Protein AF-A0A9D8IN71-F1 (afdb_monomer_lite)

pLDDT: mean 81.42, std 16.37, range [26.72, 97.88]

Foldseek 3Di:
DAFEKEAEDDPVNVVVVVVVVDFFDFKDFAAPCVVVPHDQQHKYFYWYDDQQWIAGQWIFRFHDKDADDPPDPVNGGIMTGGPRVPTATTDPQRIDDLVLQQVWAFPVRDGFPADPRHGDSVSRHHITTGDPVNVVVRVCSRVVVPVVVPPDDDDDDDDDDPVLVLLPAKEFEDAPPVLVCVLVVNDFKDFDQAWDPDFFKHWYAHAPDHDDVVRCVVVVHDPVPDDHQFGFWMWTFHDWDADDNHIITGTHDIGTDSDTHHFPDDDDNTIDRRHDDD

Secondary structure (DSSP, 8-state):
---EEEEEEPHHHHHHHHHTT-SB--EEEES-TTTTT--TT-EEEEEEEETTEEEEEEEEEEEEEEEPPTT-TT--SEEEEE-TTTSPBP-TT-EEPHHHHHH--BTTS--PPEETTEE-GGGG-S-EEBPHHHHHHHHHHHHTTTTTSS-----------HHHHHHH--EEEE-TTHHHHHHTTS--EEEESS-----EEEEEEE-SS---HHHHHHTT--GGGS--SEEEEEEEEEEEEEETTEEEEEEEEEEEEEEEEPPSSPPPSSEE--S---

Sequence (278 aa):
MPSAFTVLWTMRERQAWLDSGQTVFTSAFGNAYRARGVAPGDSIYILSCGQGSVWLWGRITVRQVEECAAADPSGFRDAVRADRRQSTPADPNRLLPPQLVAGIRFADGQGPAMRENGPDPQTFRGIRRLSDESRAVFETLLGSNFAHAAHVTHSPDVSESPDADIMAMRALSVRQPYVELILRGVKKVEYRSTPTTVRGRVLLYASRIPGPAEAFSSAKLKPEGLVRGAVVGSVNVVGCRVGREGYEWDLAEPRRLPVPMIPDAKPQPIWFYPFRQG

Structure (mmCIF, N/CA/C/O backbone):
data_AF-A0A9D8IN71-F1
#
_entry.id   AF-A0A9D8IN71-F1
#
loop_
_atom_site.group_PDB
_atom_site.id
_atom_site.type_symbol
_atom_site.label_atom_id
_atom_site.label_alt_id
_atom_site.label_comp_id
_atom_site.label_asym_id
_atom_site.label_entity_id
_atom_site.label_seq_id
_atom_site.pdbx_PDB_ins_code
_atom_site.Cartn_x
_atom_site.Cartn_y
_atom_site.Cartn_z
_atom_site.occupancy
_atom_site.B_iso_or_equiv
_atom_site.auth_seq_id
_atom_site.auth_comp_id
_atom_site.auth_asym_id
_atom_site.auth_atom_id
_atom_site.pdbx_PDB_model_num
ATOM 1 N N . MET A 1 1 ? -25.303 -11.215 14.877 1.00 63.66 1 MET A N 1
ATOM 2 C CA . MET A 1 1 ? -24.430 -10.992 13.703 1.00 63.66 1 MET A CA 1
ATOM 3 C C . MET A 1 1 ? -22.992 -11.246 14.126 1.00 63.66 1 MET A C 1
ATOM 5 O O . MET A 1 1 ? -22.695 -10.950 15.281 1.00 63.66 1 MET A O 1
ATOM 9 N N . PRO A 1 2 ? -22.129 -11.799 13.257 1.00 89.69 2 PRO A N 1
ATOM 10 C CA . PRO A 1 2 ? -20.715 -11.968 13.580 1.00 89.69 2 PRO A CA 1
ATOM 11 C C . PRO A 1 2 ? -20.077 -10.623 13.914 1.00 89.69 2 PRO A C 1
ATOM 13 O O . PRO A 1 2 ? -20.410 -9.623 13.279 1.00 89.69 2 PRO A O 1
ATOM 16 N N . SER A 1 3 ? -19.182 -10.588 14.888 1.00 96.62 3 SER A N 1
ATOM 17 C CA . SER A 1 3 ? -18.466 -9.385 15.304 1.00 96.62 3 SER A CA 1
ATOM 18 C C . SER A 1 3 ? -17.257 -9.113 14.408 1.00 96.62 3 SER A C 1
ATOM 20 O O . SER A 1 3 ? -16.741 -9.992 13.718 1.00 96.62 3 SER A O 1
ATOM 22 N N . ALA A 1 4 ? -16.801 -7.864 14.415 1.00 96.81 4 ALA A N 1
ATOM 23 C CA . ALA A 1 4 ? -15.642 -7.404 13.667 1.00 96.81 4 ALA A CA 1
ATOM 24 C C . ALA A 1 4 ? -14.574 -6.887 14.627 1.00 96.81 4 ALA A C 1
ATOM 26 O O . ALA A 1 4 ? -14.880 -6.107 15.528 1.00 96.81 4 ALA A O 1
ATOM 27 N N . PHE A 1 5 ? -13.323 -7.281 14.420 1.00 97.31 5 PHE A N 1
ATOM 28 C CA . PHE A 1 5 ? -12.195 -6.854 15.237 1.00 97.31 5 PHE A CA 1
ATOM 29 C C . PHE A 1 5 ? -11.008 -6.444 14.371 1.00 97.31 5 PHE A C 1
ATOM 31 O O . PHE A 1 5 ? -10.863 -6.912 13.247 1.00 97.31 5 PHE A O 1
ATOM 38 N N . THR A 1 6 ? -10.122 -5.611 14.903 1.00 95.19 6 THR A N 1
ATOM 39 C CA . THR A 1 6 ? -8.814 -5.319 14.311 1.00 95.19 6 THR A CA 1
ATOM 40 C C . THR A 1 6 ? -7.703 -5.953 15.125 1.00 95.19 6 THR A C 1
ATOM 42 O O . THR A 1 6 ? -7.774 -5.983 16.357 1.00 95.19 6 THR A O 1
ATOM 45 N N . VAL A 1 7 ? -6.639 -6.352 14.440 1.00 92.75 7 VAL A N 1
ATOM 46 C CA . VAL A 1 7 ? -5.335 -6.639 15.040 1.00 92.75 7 VAL A CA 1
ATOM 47 C C . VAL A 1 7 ? -4.271 -5.821 14.321 1.00 92.75 7 VAL A C 1
ATOM 49 O O . VAL A 1 7 ? -4.323 -5.662 13.101 1.00 92.75 7 VAL A O 1
ATOM 52 N N . LEU A 1 8 ? -3.314 -5.287 15.075 1.00 90.81 8 LEU A N 1
ATOM 53 C CA . LEU A 1 8 ? -2.178 -4.569 14.516 1.00 90.81 8 LEU A CA 1
ATOM 54 C C . LEU A 1 8 ? -0.968 -5.493 14.391 1.00 90.81 8 LEU A C 1
ATOM 56 O O . LEU A 1 8 ? -0.405 -5.902 15.404 1.00 90.81 8 LEU A O 1
ATOM 60 N N . TRP A 1 9 ? -0.520 -5.726 13.162 1.00 86.69 9 TRP A N 1
ATOM 61 C CA . TRP A 1 9 ? 0.775 -6.328 12.885 1.00 86.69 9 TRP A CA 1
ATOM 62 C C . TRP A 1 9 ? 1.909 -5.320 13.015 1.00 86.69 9 TRP A C 1
ATOM 64 O O . TRP A 1 9 ? 1.889 -4.202 12.487 1.00 86.69 9 TRP A O 1
ATOM 74 N N . THR A 1 10 ? 2.941 -5.768 13.710 1.00 80.38 10 THR A N 1
ATOM 75 C CA . THR A 1 10 ? 4.246 -5.132 13.809 1.00 80.38 10 THR A CA 1
ATOM 76 C C . THR A 1 10 ? 5.040 -5.306 12.515 1.00 80.38 10 THR A C 1
ATOM 78 O O . THR A 1 10 ? 4.737 -6.145 11.669 1.00 80.38 10 THR A O 1
ATOM 81 N N . MET A 1 11 ? 6.130 -4.546 12.384 1.00 69.75 11 MET A N 1
ATOM 82 C CA . MET A 1 11 ? 7.090 -4.689 11.279 1.00 69.75 11 MET A CA 1
ATOM 83 C C . MET A 1 11 ? 7.580 -6.134 11.112 1.00 69.75 11 MET A C 1
ATOM 85 O O . MET A 1 11 ? 7.706 -6.607 9.988 1.00 69.75 11 MET A O 1
ATOM 89 N N . ARG A 1 12 ? 7.806 -6.833 12.230 1.00 74.69 12 ARG A N 1
ATOM 90 C CA . ARG A 1 12 ? 8.280 -8.219 12.250 1.00 74.69 12 ARG A CA 1
ATOM 91 C C . ARG A 1 12 ? 7.243 -9.184 11.681 1.00 74.69 12 ARG A C 1
ATOM 93 O O . ARG A 1 12 ? 7.592 -10.012 10.852 1.00 74.69 12 ARG A O 1
ATOM 100 N N . GLU A 1 13 ? 5.986 -9.069 12.104 1.00 79.62 13 GLU A N 1
ATOM 101 C CA . GLU A 1 13 ? 4.900 -9.934 11.614 1.00 79.62 13 GLU A CA 1
ATOM 102 C C . GLU A 1 13 ? 4.643 -9.716 10.123 1.00 79.62 13 GLU A C 1
ATOM 104 O O . GLU A 1 13 ? 4.447 -10.679 9.387 1.00 79.62 13 GLU A O 1
ATOM 109 N N . ARG A 1 14 ? 4.734 -8.462 9.662 1.00 78.19 14 ARG A N 1
ATOM 110 C CA . ARG A 1 14 ? 4.659 -8.146 8.233 1.00 78.19 14 ARG A CA 1
ATOM 111 C C . ARG A 1 14 ? 5.757 -8.832 7.438 1.00 78.19 14 ARG A C 1
ATOM 113 O O . ARG A 1 14 ? 5.455 -9.467 6.436 1.00 78.19 14 ARG A O 1
ATOM 120 N N . GLN A 1 15 ? 7.007 -8.694 7.880 1.00 71.44 15 GLN A N 1
ATOM 121 C CA . GLN A 1 15 ? 8.142 -9.279 7.172 1.00 71.44 15 GLN A CA 1
ATOM 122 C C . GLN A 1 15 ? 8.029 -10.804 7.140 1.00 71.44 15 GLN A C 1
ATOM 124 O O . GLN A 1 15 ? 8.095 -11.388 6.070 1.00 71.44 15 GLN A O 1
ATOM 129 N N . ALA A 1 16 ? 7.719 -11.429 8.279 1.00 72.44 16 ALA A N 1
ATOM 130 C CA . ALA A 1 16 ? 7.528 -12.874 8.354 1.00 72.44 16 ALA A CA 1
ATOM 131 C C . ALA A 1 16 ? 6.401 -13.377 7.434 1.00 72.44 16 ALA A C 1
ATOM 133 O O . ALA A 1 16 ? 6.519 -14.449 6.844 1.00 72.44 16 ALA A O 1
ATOM 134 N N . TRP A 1 17 ? 5.307 -12.619 7.293 1.00 79.38 17 TRP A N 1
ATOM 135 C CA . TRP A 1 17 ? 4.238 -12.978 6.363 1.00 79.38 17 TRP A CA 1
ATOM 136 C C . TRP A 1 17 ? 4.679 -12.833 4.901 1.00 79.38 17 TRP A C 1
ATOM 138 O O . TRP A 1 17 ? 4.423 -13.738 4.110 1.00 79.38 17 TRP A O 1
ATOM 148 N N . LEU A 1 18 ? 5.373 -11.747 4.546 1.00 71.38 18 LEU A N 1
ATOM 149 C CA . LEU A 1 18 ? 5.909 -11.547 3.193 1.00 71.38 18 LEU A CA 1
ATOM 150 C C . LEU A 1 18 ? 6.901 -12.657 2.817 1.00 71.38 18 LEU A C 1
ATOM 152 O O . LEU A 1 18 ? 6.771 -13.254 1.752 1.00 71.38 18 LEU A O 1
ATOM 156 N N . ASP A 1 19 ? 7.813 -13.000 3.726 1.00 67.38 19 ASP A N 1
ATOM 157 C CA . ASP A 1 19 ? 8.807 -14.062 3.537 1.00 67.38 19 ASP A CA 1
ATOM 158 C C . ASP A 1 19 ? 8.159 -15.450 3.391 1.00 67.38 19 ASP A C 1
ATOM 160 O O . ASP A 1 19 ? 8.742 -16.358 2.803 1.00 67.38 19 ASP A O 1
ATOM 164 N N . SER A 1 20 ? 6.937 -15.630 3.905 1.00 72.19 20 SER A N 1
ATOM 165 C CA . SER A 1 20 ? 6.212 -16.900 3.796 1.00 72.19 20 SER A CA 1
ATOM 166 C C . SER A 1 20 ? 5.673 -17.190 2.391 1.00 72.19 20 SER A C 1
ATOM 168 O O . SER A 1 20 ? 5.253 -18.319 2.133 1.00 72.19 20 SER A O 1
ATOM 170 N N . GLY A 1 21 ? 5.606 -16.182 1.510 1.00 69.94 21 GLY A N 1
ATOM 171 C CA . GLY A 1 21 ? 5.025 -16.300 0.166 1.00 69.94 21 GLY A CA 1
ATOM 172 C C . GLY A 1 21 ? 3.523 -16.621 0.143 1.00 69.94 21 GLY A C 1
ATOM 173 O O . GLY A 1 21 ? 2.966 -16.931 -0.910 1.00 69.94 21 GLY A O 1
ATOM 174 N N . GLN A 1 22 ? 2.841 -16.584 1.293 1.00 70.69 22 GLN A N 1
ATOM 175 C CA . GLN A 1 22 ? 1.397 -16.795 1.358 1.00 70.69 22 GLN A CA 1
ATOM 176 C C . GLN A 1 22 ? 0.668 -15.631 0.683 1.00 70.69 22 GLN A C 1
ATOM 178 O O . GLN A 1 22 ? 1.107 -14.494 0.742 1.00 70.69 22 GLN A O 1
ATOM 183 N N . THR A 1 23 ? -0.484 -15.902 0.074 1.00 67.00 23 THR A N 1
ATOM 184 C CA . THR A 1 23 ? -1.355 -14.867 -0.520 1.00 67.00 23 THR A CA 1
ATOM 185 C C . THR A 1 23 ? -2.657 -14.683 0.259 1.00 67.00 23 THR A C 1
ATOM 187 O O . THR A 1 23 ? -3.319 -13.649 0.175 1.00 67.00 23 THR A O 1
ATOM 190 N N . VAL A 1 24 ? -3.012 -15.679 1.072 1.00 74.25 24 VAL A N 1
ATOM 191 C CA . VAL A 1 24 ? -4.185 -15.691 1.947 1.00 74.25 24 VAL A CA 1
ATOM 192 C C . VAL A 1 24 ? -3.757 -15.970 3.376 1.00 74.25 24 VAL A C 1
ATOM 194 O O . VAL A 1 24 ? -2.877 -16.796 3.630 1.00 74.25 24 VAL A O 1
ATOM 197 N N . PHE A 1 25 ? -4.419 -15.320 4.325 1.00 81.81 25 PHE A N 1
ATOM 198 C CA . PHE A 1 25 ? -4.168 -15.563 5.736 1.00 81.81 25 PHE A CA 1
ATOM 199 C C . PHE A 1 25 ? -4.546 -16.997 6.122 1.00 81.81 25 PHE A C 1
ATOM 201 O O . PHE A 1 25 ? -5.612 -17.506 5.773 1.00 81.81 25 PHE A O 1
ATOM 208 N N . THR A 1 26 ? -3.660 -17.651 6.862 1.00 81.81 26 THR A N 1
ATOM 209 C CA . THR A 1 26 ? -3.882 -18.977 7.461 1.00 81.81 26 THR A CA 1
ATOM 210 C C . THR A 1 26 ? -4.207 -18.867 8.940 1.00 81.81 26 THR A C 1
ATOM 212 O O . THR A 1 26 ? -5.061 -19.588 9.462 1.00 81.81 26 THR A O 1
ATOM 215 N N . SER A 1 27 ? -3.546 -17.926 9.603 1.00 88.19 27 SER A N 1
ATOM 216 C CA . SER A 1 27 ? -3.742 -17.607 11.003 1.00 88.19 27 SER A CA 1
ATOM 217 C C . SER A 1 27 ? -3.308 -16.182 11.312 1.00 88.19 27 SER A C 1
ATOM 219 O O . SER A 1 27 ? -2.537 -15.580 10.565 1.00 88.19 27 SER A O 1
ATOM 221 N N . ALA A 1 28 ? -3.763 -15.673 12.451 1.00 89.56 28 ALA A N 1
ATOM 222 C CA . ALA A 1 28 ? -3.180 -14.501 13.088 1.00 89.56 28 ALA A CA 1
ATOM 223 C C . ALA A 1 28 ? -2.994 -14.785 14.577 1.00 89.56 28 ALA A C 1
ATOM 225 O O . ALA A 1 28 ? -3.908 -15.279 15.238 1.00 89.56 28 ALA A O 1
ATOM 226 N N . PHE A 1 29 ? -1.808 -14.473 15.088 1.00 88.75 29 PHE A N 1
ATOM 227 C CA . PHE A 1 29 ? -1.456 -14.656 16.491 1.00 88.75 29 PHE A CA 1
ATOM 228 C C . PHE A 1 29 ? -1.763 -13.388 17.297 1.00 88.75 29 PHE A C 1
ATOM 230 O O . PHE A 1 29 ? -1.910 -12.298 16.739 1.00 88.75 29 PHE A O 1
ATOM 237 N N . GLY A 1 30 ? -1.958 -13.536 18.604 1.00 87.44 30 GLY A N 1
ATOM 238 C CA . GLY A 1 30 ? -2.320 -12.443 19.497 1.00 87.44 30 GLY A CA 1
ATOM 239 C C . GLY A 1 30 ? -2.401 -12.886 20.955 1.00 87.44 30 GLY A C 1
ATOM 240 O O . GLY A 1 30 ? -2.196 -14.041 21.293 1.00 87.44 30 GLY A O 1
ATOM 241 N N . ASN A 1 31 ? -2.694 -11.955 21.858 1.00 87.31 31 ASN A N 1
ATOM 242 C CA . ASN A 1 31 ? -2.708 -12.245 23.301 1.00 87.31 31 ASN A CA 1
ATOM 243 C C . ASN A 1 31 ? -4.099 -12.223 23.938 1.00 87.31 31 ASN A C 1
ATOM 245 O O . ASN A 1 31 ? -4.204 -12.378 25.152 1.00 87.31 31 ASN A O 1
ATOM 249 N N . ALA A 1 32 ? -5.144 -11.929 23.164 1.00 90.94 32 ALA A N 1
ATOM 250 C CA . ALA A 1 32 ? -6.443 -11.593 23.736 1.00 90.94 32 ALA A CA 1
ATOM 251 C C . ALA A 1 32 ? -7.641 -11.923 22.833 1.00 90.94 32 ALA A C 1
ATOM 253 O O . ALA A 1 32 ? -8.698 -11.330 23.028 1.00 90.94 32 ALA A O 1
ATOM 254 N N . TYR A 1 33 ? -7.517 -12.817 21.847 1.00 94.50 33 TYR A N 1
ATOM 255 C CA . TYR A 1 33 ? -8.669 -13.182 21.008 1.00 94.50 33 TYR A CA 1
ATOM 256 C C . TYR A 1 33 ? -9.785 -13.789 21.866 1.00 94.50 33 TYR A C 1
ATOM 258 O O . TYR A 1 33 ? -10.927 -13.335 21.802 1.00 94.50 33 TYR A O 1
ATOM 266 N N . ARG A 1 34 ? -9.446 -14.737 22.748 1.00 93.38 34 ARG A N 1
ATOM 267 C CA . ARG A 1 34 ? -10.427 -15.396 23.626 1.00 93.38 34 ARG A CA 1
ATOM 268 C C . ARG A 1 34 ? -10.988 -14.437 24.667 1.00 93.38 34 ARG A C 1
ATOM 270 O O . ARG A 1 34 ? -12.199 -14.321 24.814 1.00 93.38 34 ARG A O 1
ATOM 277 N N . ALA A 1 35 ? -10.112 -13.681 25.328 1.00 92.50 35 ALA A N 1
ATOM 278 C CA . ALA A 1 35 ? -10.506 -12.697 26.339 1.00 92.50 35 ALA A CA 1
ATOM 279 C C . ALA A 1 35 ? -11.403 -11.576 25.778 1.00 92.50 35 ALA A C 1
ATOM 281 O O . ALA A 1 35 ? -12.165 -10.963 26.520 1.00 92.50 35 ALA A O 1
ATOM 282 N N . ARG A 1 36 ? -11.324 -11.297 24.470 1.00 93.44 36 ARG A N 1
ATOM 283 C CA . ARG A 1 36 ? -12.180 -10.324 23.773 1.00 93.44 36 ARG A CA 1
ATOM 284 C C . ARG A 1 36 ? -13.445 -10.940 23.176 1.00 93.44 36 ARG A C 1
ATOM 286 O O . ARG A 1 36 ? -14.209 -10.215 22.543 1.00 93.44 36 ARG A O 1
ATOM 293 N N . GLY A 1 37 ? -13.674 -12.234 23.400 1.00 94.56 37 GLY A N 1
ATOM 294 C CA . GLY A 1 37 ? -14.871 -12.942 22.958 1.00 94.56 37 GLY A CA 1
ATOM 295 C C . GLY A 1 37 ? -14.922 -13.195 21.453 1.00 94.56 37 GLY A C 1
ATOM 296 O O . GLY A 1 37 ? -16.016 -13.269 20.906 1.00 94.56 37 GLY A O 1
ATOM 297 N N . VAL A 1 38 ? -13.770 -13.292 20.780 1.00 97.06 38 VAL A N 1
ATOM 298 C CA . VAL A 1 38 ? -13.724 -13.677 19.363 1.00 97.06 38 VAL A CA 1
ATOM 299 C C . VAL A 1 38 ? -14.196 -15.121 19.212 1.00 97.06 38 VAL A C 1
ATOM 301 O O . VAL A 1 38 ? -13.748 -16.001 19.949 1.00 97.06 38 VAL A O 1
ATOM 304 N N . ALA A 1 39 ? -15.070 -15.367 18.241 1.00 96.75 39 ALA A N 1
ATOM 305 C CA . ALA A 1 39 ? -15.683 -16.663 17.982 1.00 96.75 39 ALA A CA 1
ATOM 306 C C . ALA A 1 39 ? -15.661 -17.026 16.481 1.00 96.75 39 ALA A C 1
ATOM 308 O O . ALA A 1 39 ? -15.426 -16.165 15.629 1.00 96.75 39 ALA A O 1
ATOM 309 N N . PRO A 1 40 ? -15.902 -18.302 16.119 1.00 97.12 40 PRO A N 1
ATOM 310 C CA . PRO A 1 40 ? -16.088 -18.696 14.725 1.00 97.12 40 PRO A CA 1
ATOM 311 C C . PRO A 1 40 ? -17.158 -17.860 14.007 1.00 97.12 40 PRO A C 1
ATOM 313 O O . PRO A 1 40 ? -18.219 -17.577 14.558 1.00 97.12 40 PRO A O 1
ATOM 316 N N . GLY A 1 41 ? -16.877 -17.476 12.763 1.00 94.44 41 GLY A N 1
ATOM 317 C CA . GLY A 1 41 ? -17.695 -16.584 11.940 1.00 94.44 41 GLY A CA 1
ATOM 318 C C . GLY A 1 41 ? -17.331 -15.102 12.061 1.00 94.44 41 GLY A C 1
ATOM 319 O O . GLY A 1 41 ? -17.652 -14.331 11.154 1.00 94.44 41 GLY A O 1
ATOM 320 N N . ASP A 1 42 ? -16.636 -14.691 13.126 1.00 97.88 42 ASP A N 1
ATOM 321 C CA . ASP A 1 42 ? -16.196 -13.304 13.295 1.00 97.88 42 ASP A CA 1
ATOM 322 C C . ASP A 1 42 ? -15.150 -12.897 12.250 1.00 97.88 42 ASP A C 1
ATOM 324 O O . ASP A 1 42 ? -14.492 -13.722 11.615 1.00 97.88 42 ASP A O 1
ATOM 328 N N . SER A 1 43 ? -14.987 -11.589 12.068 1.00 97.25 43 SER A N 1
ATOM 329 C CA . SER A 1 43 ? -14.031 -10.997 11.133 1.00 97.25 43 SER A CA 1
ATOM 330 C C . SER A 1 43 ? -12.867 -10.348 11.877 1.00 97.25 43 SER A C 1
ATOM 332 O O . SER A 1 43 ? -13.089 -9.488 12.726 1.00 97.25 43 SER A O 1
ATOM 334 N N . ILE A 1 44 ? -11.629 -10.703 11.528 1.00 97.50 44 ILE A N 1
ATOM 335 C CA . ILE A 1 44 ? -10.412 -10.032 12.002 1.00 97.50 44 ILE A CA 1
ATOM 336 C C . ILE A 1 44 ? -9.776 -9.274 10.841 1.00 97.50 44 ILE A C 1
ATOM 338 O O . ILE A 1 44 ? -9.291 -9.882 9.888 1.00 97.50 44 ILE A O 1
ATOM 342 N N . TYR A 1 45 ? -9.740 -7.950 10.929 1.00 96.12 45 TYR A N 1
ATOM 343 C CA . TYR A 1 45 ? -9.039 -7.095 9.982 1.00 96.12 45 TYR A CA 1
ATOM 344 C C . TYR A 1 45 ? -7.591 -6.912 10.415 1.00 96.12 45 TYR A C 1
ATOM 346 O O . TYR A 1 45 ? -7.304 -6.445 11.522 1.00 96.12 45 TYR A O 1
ATOM 354 N N . ILE A 1 46 ? -6.679 -7.282 9.524 1.00 95.12 46 ILE A N 1
ATOM 355 C CA . ILE A 1 46 ? -5.245 -7.164 9.749 1.00 95.12 46 ILE A CA 1
ATOM 356 C C . ILE A 1 46 ? -4.818 -5.752 9.362 1.00 95.12 46 ILE A C 1
ATOM 358 O O . ILE A 1 46 ? -4.888 -5.368 8.192 1.00 95.12 46 ILE A O 1
ATOM 362 N N . LEU A 1 47 ? -4.388 -4.972 10.348 1.00 94.25 47 LEU A N 1
ATOM 363 C CA . LEU A 1 47 ? -3.869 -3.627 10.153 1.00 94.25 47 LEU A CA 1
ATOM 364 C C . LEU A 1 47 ? -2.355 -3.604 10.320 1.00 94.25 47 LEU A C 1
ATOM 366 O O . LEU A 1 47 ? -1.778 -4.401 11.053 1.00 94.25 47 LEU A O 1
ATOM 370 N N . SER A 1 48 ? -1.709 -2.618 9.715 1.00 89.81 48 SER A N 1
ATOM 371 C CA . SER A 1 48 ? -0.347 -2.240 10.089 1.00 89.81 48 SER A CA 1
ATOM 372 C C . SER A 1 48 ? -0.181 -0.732 10.074 1.00 89.81 48 SER A C 1
ATOM 374 O O . SER A 1 48 ? -0.846 -0.063 9.287 1.00 89.81 48 SER A O 1
ATOM 376 N N . CYS A 1 49 ? 0.735 -0.211 10.889 1.00 84.19 49 CYS A N 1
ATOM 377 C CA . CYS A 1 49 ? 1.038 1.216 10.950 1.00 84.19 49 CYS A CA 1
ATOM 378 C C . CYS A 1 49 ? 2.526 1.478 10.701 1.00 84.19 49 CYS A C 1
ATOM 380 O O . CYS A 1 49 ? 3.383 0.671 11.062 1.00 84.19 49 CYS A O 1
ATOM 382 N N . GLY A 1 50 ? 2.842 2.636 10.129 1.00 76.94 50 GLY A N 1
ATOM 383 C CA . GLY A 1 50 ? 4.211 3.046 9.819 1.00 76.94 50 GLY A CA 1
ATOM 384 C C . GLY A 1 50 ? 4.240 4.395 9.109 1.00 76.94 50 GLY A C 1
ATOM 385 O O . GLY A 1 50 ? 3.377 4.664 8.284 1.00 76.94 50 GLY A O 1
ATOM 386 N N . GLN A 1 51 ? 5.206 5.254 9.453 1.00 73.81 51 GLN A N 1
ATOM 387 C CA . GLN A 1 51 ? 5.356 6.598 8.862 1.00 73.81 51 GLN A CA 1
ATOM 388 C C . GLN A 1 51 ? 4.041 7.408 8.826 1.00 73.81 51 GLN A C 1
ATOM 390 O O . GLN A 1 51 ? 3.737 8.076 7.844 1.00 73.81 51 GLN A O 1
ATOM 395 N N . GLY A 1 52 ? 3.220 7.295 9.875 1.00 76.25 52 GLY A N 1
ATOM 396 C CA . GLY A 1 52 ? 1.948 8.018 9.967 1.00 76.25 52 GLY A CA 1
ATOM 397 C C . GLY A 1 52 ? 0.781 7.469 9.157 1.00 76.25 52 GLY A C 1
ATOM 398 O O . GLY A 1 52 ? -0.298 8.053 9.145 1.00 76.25 52 GLY A O 1
ATOM 399 N N . SER A 1 53 ? 0.988 6.341 8.492 1.00 81.50 53 SER A N 1
ATOM 400 C CA . SER A 1 53 ? 0.010 5.693 7.633 1.00 81.50 53 SER A CA 1
ATOM 401 C C . SER A 1 53 ? -0.497 4.393 8.251 1.00 81.50 53 SER A C 1
ATOM 403 O O . SER A 1 53 ? 0.195 3.769 9.064 1.00 81.50 53 SER A O 1
ATOM 405 N N . VAL A 1 54 ? -1.704 3.988 7.851 1.00 85.94 54 VAL A N 1
ATOM 406 C CA . VAL A 1 54 ? -2.332 2.718 8.241 1.00 85.94 54 VAL A CA 1
ATOM 407 C C . VAL A 1 54 ? -2.665 1.935 6.987 1.00 85.94 54 VAL A C 1
ATOM 409 O O . VAL A 1 54 ? -3.279 2.475 6.074 1.00 85.94 54 VAL A O 1
ATOM 412 N N . TRP A 1 55 ? -2.311 0.658 6.952 1.00 89.38 55 TRP A N 1
ATOM 413 C CA . TRP A 1 55 ? -2.654 -0.249 5.860 1.00 89.38 55 TRP A CA 1
ATOM 414 C C . TRP A 1 55 ? -3.624 -1.315 6.344 1.00 89.38 55 TRP A C 1
ATOM 416 O O . TRP A 1 55 ? -3.404 -1.896 7.407 1.00 89.38 55 TRP A O 1
ATOM 426 N N . LEU A 1 56 ? -4.658 -1.584 5.548 1.00 92.25 56 LEU A N 1
ATOM 427 C CA . LEU A 1 56 ? -5.616 -2.665 5.747 1.00 92.25 56 LEU A CA 1
ATOM 428 C C . LEU A 1 56 ? -5.206 -3.855 4.883 1.00 92.25 56 LEU A C 1
ATOM 430 O O . LEU A 1 56 ? -5.573 -3.943 3.715 1.00 92.25 56 LEU A O 1
ATOM 434 N N . TRP A 1 57 ? -4.470 -4.793 5.465 1.00 90.44 57 TRP A N 1
ATOM 435 C CA . TRP A 1 57 ? -3.922 -5.932 4.735 1.00 90.44 57 TRP A CA 1
ATOM 436 C C . TRP A 1 57 ? -5.030 -6.842 4.218 1.00 90.44 57 TRP A C 1
ATOM 438 O O . TRP A 1 57 ? -5.036 -7.250 3.065 1.00 90.44 57 TRP A O 1
ATOM 448 N N . GLY A 1 58 ? -6.039 -7.102 5.034 1.00 92.12 58 GLY A N 1
ATOM 449 C CA . GLY A 1 58 ? -7.207 -7.857 4.614 1.00 92.12 58 GLY A CA 1
ATOM 450 C C . GLY A 1 58 ? -8.005 -8.330 5.810 1.00 92.12 58 GLY A C 1
ATOM 451 O O . GLY A 1 58 ? -7.858 -7.790 6.909 1.00 92.12 58 GLY A O 1
ATOM 452 N N . ARG A 1 59 ? -8.846 -9.337 5.590 1.00 94.81 59 ARG A N 1
ATOM 453 C CA . ARG A 1 59 ? -9.733 -9.906 6.598 1.00 94.81 59 ARG A CA 1
ATOM 454 C C . ARG A 1 59 ? -9.558 -11.413 6.697 1.00 94.81 59 ARG A C 1
ATOM 456 O O . ARG A 1 59 ? -9.648 -12.120 5.696 1.00 94.81 59 ARG A O 1
ATOM 463 N N . ILE A 1 60 ? -9.421 -11.892 7.926 1.00 95.25 60 ILE A N 1
ATOM 464 C CA . ILE A 1 60 ? -9.627 -13.288 8.299 1.00 95.25 60 ILE A CA 1
ATOM 465 C C . ILE A 1 60 ? -11.081 -13.467 8.722 1.00 95.25 60 ILE A C 1
ATOM 467 O O . ILE A 1 60 ? -11.541 -12.777 9.630 1.00 95.25 60 ILE A O 1
ATOM 471 N N . THR A 1 61 ? -11.780 -14.424 8.122 1.00 95.50 61 THR A N 1
ATOM 472 C CA . THR A 1 61 ? -12.990 -14.990 8.730 1.00 95.50 61 THR A CA 1
ATOM 473 C C . THR A 1 61 ? -12.557 -16.091 9.686 1.00 95.50 61 THR A C 1
ATOM 475 O O . THR A 1 61 ? -11.851 -17.019 9.291 1.00 95.50 61 THR A O 1
ATOM 478 N N . VAL A 1 62 ? -12.924 -15.975 10.958 1.00 96.69 62 VAL A N 1
ATOM 479 C CA . VAL A 1 62 ? -12.476 -16.891 12.007 1.00 96.69 62 VAL A CA 1
ATOM 480 C C . VAL A 1 62 ? -13.164 -18.237 11.822 1.00 96.69 62 VAL A C 1
ATOM 482 O O . VAL A 1 62 ? -14.383 -18.335 11.881 1.00 96.69 62 VAL A O 1
ATOM 485 N N . ARG A 1 63 ? -12.383 -19.298 11.633 1.00 96.06 63 ARG A N 1
ATOM 486 C CA . ARG A 1 63 ? -12.874 -20.680 11.694 1.00 96.06 63 ARG A CA 1
ATOM 487 C C . ARG A 1 63 ? -12.832 -21.211 13.120 1.00 96.06 63 ARG A C 1
ATOM 489 O O . ARG A 1 63 ? -13.733 -21.921 13.545 1.00 96.06 63 ARG A O 1
ATOM 496 N N . GLN A 1 64 ? -11.757 -20.891 13.834 1.00 94.81 64 GLN A N 1
ATOM 497 C CA . GLN A 1 64 ? -11.486 -21.392 15.174 1.00 94.81 64 GLN A CA 1
ATOM 498 C C . GLN A 1 64 ? -10.566 -20.425 15.915 1.00 94.81 64 GLN A C 1
ATOM 500 O O . GLN A 1 64 ? -9.721 -19.775 15.294 1.00 94.81 64 GLN A O 1
ATOM 505 N N . VAL A 1 65 ? -10.721 -20.363 17.234 1.00 95.69 65 VAL A N 1
ATOM 506 C CA . VAL A 1 65 ? -9.785 -19.694 18.140 1.00 95.69 65 VAL A CA 1
ATOM 507 C C . VAL A 1 65 ? -9.056 -20.767 18.942 1.00 95.69 65 VAL A C 1
ATOM 509 O O . VAL A 1 65 ? -9.686 -21.690 19.455 1.00 95.69 65 VAL A O 1
ATOM 512 N N . GLU A 1 66 ? -7.736 -20.668 19.009 1.00 92.94 66 GLU A N 1
ATOM 513 C CA . GLU A 1 66 ? -6.841 -21.656 19.607 1.00 92.94 66 GLU A CA 1
ATOM 514 C C . GLU A 1 66 ? -5.982 -21.010 20.695 1.00 92.94 66 GLU A C 1
ATOM 516 O O . GLU A 1 66 ? -5.654 -19.822 20.632 1.00 92.94 66 GLU A O 1
ATOM 521 N N . GLU A 1 67 ? -5.609 -21.818 21.682 1.00 91.56 67 GLU A N 1
ATOM 522 C CA . GLU A 1 67 ? -4.535 -21.501 22.617 1.00 91.56 67 GLU A CA 1
ATOM 523 C C . GLU A 1 67 ? -3.193 -21.811 21.968 1.00 91.56 67 GLU A C 1
ATOM 525 O O . GLU A 1 67 ? -2.998 -22.903 21.427 1.00 91.56 67 GLU A O 1
ATOM 530 N N . CYS A 1 68 ? -2.256 -20.877 22.051 1.00 85.44 68 CYS A N 1
ATOM 531 C CA . CYS A 1 68 ? -0.874 -21.178 21.722 1.00 85.44 68 CYS A CA 1
ATOM 532 C C . CYS A 1 68 ? -0.252 -22.012 22.845 1.00 85.44 68 CYS A C 1
ATOM 534 O O . CYS A 1 68 ? -0.502 -21.777 24.029 1.00 85.44 68 CYS A O 1
ATOM 536 N N . ALA A 1 69 ? 0.597 -22.972 22.482 1.00 79.25 69 ALA A N 1
ATOM 537 C CA . ALA A 1 69 ? 1.348 -23.735 23.469 1.00 79.25 69 ALA A CA 1
ATOM 538 C C . ALA A 1 69 ? 2.264 -22.807 24.289 1.00 79.25 69 ALA A C 1
ATOM 540 O O . ALA A 1 69 ? 2.820 -21.846 23.761 1.00 79.25 69 ALA A O 1
ATOM 541 N N . ALA A 1 70 ? 2.495 -23.134 25.564 1.00 68.00 70 ALA A N 1
ATOM 542 C CA . ALA A 1 70 ? 3.333 -22.323 26.457 1.00 68.00 70 ALA A CA 1
ATOM 543 C C . ALA A 1 70 ? 4.782 -22.123 25.955 1.00 68.00 70 ALA A C 1
ATOM 545 O O . ALA A 1 70 ? 5.448 -21.179 26.371 1.00 68.00 70 ALA A O 1
ATOM 546 N N . ALA A 1 71 ? 5.260 -22.995 25.061 1.00 60.06 71 ALA A N 1
ATOM 547 C CA . ALA A 1 71 ? 6.584 -22.936 24.441 1.00 60.06 71 ALA A CA 1
ATOM 548 C C . ALA A 1 71 ? 6.577 -22.352 23.010 1.00 60.06 71 ALA A C 1
ATOM 550 O O . ALA A 1 71 ? 7.560 -22.509 22.286 1.00 60.06 71 ALA A O 1
ATOM 551 N N . ASP A 1 72 ? 5.481 -21.725 22.567 1.00 67.94 72 ASP A N 1
ATOM 552 C CA . ASP A 1 72 ? 5.387 -21.168 21.217 1.00 67.94 72 ASP A CA 1
ATOM 553 C C . ASP A 1 72 ? 6.430 -20.042 21.000 1.00 67.94 72 ASP A C 1
ATOM 555 O O . ASP A 1 72 ? 6.444 -19.061 21.755 1.00 67.94 72 ASP A O 1
ATOM 559 N N . PRO A 1 73 ? 7.292 -20.129 19.965 1.00 62.38 73 PRO A N 1
ATOM 560 C CA . PRO A 1 73 ? 8.362 -19.155 19.721 1.00 62.38 73 PRO A CA 1
ATOM 561 C C . PRO A 1 73 ? 7.881 -17.722 19.452 1.00 62.38 73 PRO A C 1
ATOM 563 O O . PRO A 1 73 ? 8.674 -16.779 19.509 1.00 62.38 73 PRO A O 1
ATOM 566 N N . SER A 1 74 ? 6.602 -17.538 19.114 1.00 68.06 74 SER A N 1
ATOM 567 C CA . SER A 1 74 ? 6.014 -16.221 18.880 1.00 68.06 74 SER A CA 1
ATOM 568 C C . SER A 1 74 ? 5.732 -15.452 20.175 1.00 68.06 74 SER A C 1
ATOM 570 O O . SER A 1 74 ? 5.643 -14.224 20.141 1.00 68.06 74 SER A O 1
ATOM 572 N N . GLY A 1 75 ? 5.616 -16.151 21.314 1.00 77.50 75 GLY A N 1
ATOM 573 C CA . GLY A 1 75 ? 5.279 -15.563 22.614 1.00 77.50 75 GLY A CA 1
ATOM 574 C C . GLY A 1 75 ? 3.825 -15.088 22.741 1.00 77.50 75 GLY A C 1
ATOM 575 O O . GLY A 1 75 ? 3.488 -14.400 23.707 1.00 77.50 75 GLY A O 1
ATOM 576 N N . PHE A 1 76 ? 2.967 -15.422 21.774 1.00 84.94 76 PHE A N 1
ATOM 577 C CA . PHE A 1 76 ? 1.536 -15.130 21.818 1.00 84.94 76 PHE A CA 1
ATOM 578 C C . PHE A 1 76 ? 0.766 -16.201 22.593 1.00 84.94 76 PHE A C 1
ATOM 580 O O . PHE A 1 76 ? 1.165 -17.359 22.609 1.00 84.94 76 PHE A O 1
ATOM 587 N N . ARG A 1 77 ? -0.351 -15.821 23.225 1.00 87.62 77 ARG A N 1
ATOM 588 C CA . ARG A 1 77 ? -1.207 -16.747 24.000 1.00 87.62 77 ARG A CA 1
ATOM 589 C C . ARG A 1 77 ? -2.340 -17.365 23.190 1.00 87.62 77 ARG A C 1
ATOM 591 O O . ARG A 1 77 ? -2.803 -18.451 23.519 1.00 87.62 77 ARG A O 1
ATOM 598 N N . ASP A 1 78 ? -2.797 -16.659 22.164 1.00 91.38 78 ASP A N 1
ATOM 599 C CA . ASP A 1 78 ? -3.946 -17.030 21.354 1.00 91.38 78 ASP A CA 1
ATOM 600 C C . ASP A 1 78 ? -3.595 -16.964 19.864 1.00 91.38 78 ASP A C 1
ATOM 602 O O . ASP A 1 78 ? -2.804 -16.128 19.415 1.00 91.38 78 ASP A O 1
ATOM 606 N N . ALA A 1 79 ? -4.294 -17.763 19.069 1.00 91.50 79 ALA A N 1
ATOM 607 C CA . ALA A 1 79 ? -4.315 -17.626 17.624 1.00 91.50 79 ALA A CA 1
ATOM 608 C C . ALA A 1 79 ? -5.734 -17.796 17.088 1.00 91.50 79 ALA A C 1
ATOM 610 O O . ALA A 1 79 ? -6.560 -18.502 17.664 1.00 91.50 79 ALA A O 1
ATOM 611 N N . VAL A 1 80 ? -6.015 -17.174 15.949 1.00 94.56 80 VAL A N 1
ATOM 612 C CA . VAL A 1 80 ? -7.185 -17.517 15.136 1.00 94.56 80 VAL A CA 1
ATOM 613 C C . VAL A 1 80 ? -6.743 -18.315 13.922 1.00 94.56 80 VAL A C 1
ATOM 615 O O . VAL A 1 80 ? -5.726 -17.995 13.304 1.00 94.56 80 VAL A O 1
ATOM 618 N N . ARG A 1 81 ? -7.522 -19.330 13.547 1.00 93.88 81 ARG A N 1
ATOM 619 C CA . ARG A 1 81 ? -7.410 -20.021 12.257 1.00 93.88 81 ARG A CA 1
ATOM 620 C C . ARG A 1 81 ? -8.405 -19.438 11.275 1.00 93.88 81 ARG A C 1
ATOM 622 O O . ARG A 1 81 ? -9.572 -19.243 11.612 1.00 93.88 81 ARG A O 1
ATOM 629 N N . ALA A 1 82 ? -7.947 -19.207 10.053 1.00 89.56 82 ALA A N 1
ATOM 630 C CA . ALA A 1 82 ? -8.775 -18.651 8.999 1.00 89.56 82 ALA A CA 1
ATOM 631 C C . ALA A 1 82 ? -9.657 -19.717 8.335 1.00 89.56 82 ALA A C 1
ATOM 633 O O . ALA A 1 82 ? -9.186 -20.795 7.963 1.00 89.56 82 ALA A O 1
ATOM 634 N N . ASP A 1 83 ? -10.922 -19.379 8.094 1.00 87.75 83 ASP A N 1
ATOM 635 C CA . ASP A 1 83 ? -11.670 -19.955 6.982 1.00 87.75 83 ASP A CA 1
ATOM 636 C C . ASP A 1 83 ? -11.156 -19.295 5.699 1.00 87.75 83 ASP A C 1
ATOM 638 O O . ASP A 1 83 ? -11.502 -18.159 5.369 1.00 87.75 83 ASP A O 1
ATOM 642 N N . ARG A 1 84 ? -10.288 -20.008 4.979 1.00 83.12 84 ARG A N 1
ATOM 643 C CA . ARG A 1 84 ? -9.607 -19.486 3.787 1.00 83.12 84 ARG A CA 1
ATOM 644 C C . ARG A 1 84 ? -10.563 -19.153 2.643 1.00 83.12 84 ARG A C 1
ATOM 646 O O . ARG A 1 84 ? -10.222 -18.302 1.834 1.00 83.12 84 ARG A O 1
ATOM 653 N N . ARG A 1 85 ? -11.732 -19.801 2.562 1.00 80.06 85 ARG A N 1
ATOM 654 C CA . ARG A 1 85 ? -12.712 -19.548 1.488 1.00 80.06 85 ARG A CA 1
ATOM 655 C C . ARG A 1 85 ? -13.490 -18.260 1.717 1.00 80.06 85 ARG A C 1
ATOM 657 O O . ARG A 1 85 ? -13.933 -17.639 0.761 1.00 80.06 85 ARG A O 1
ATOM 664 N N . GLN A 1 86 ? -13.656 -17.880 2.981 1.00 81.88 86 GLN A N 1
ATOM 665 C CA . GLN A 1 86 ? -14.399 -16.686 3.377 1.00 81.88 86 GLN A CA 1
ATOM 666 C C . GLN A 1 86 ? -13.488 -15.518 3.768 1.00 81.88 86 GLN A C 1
ATOM 668 O O . 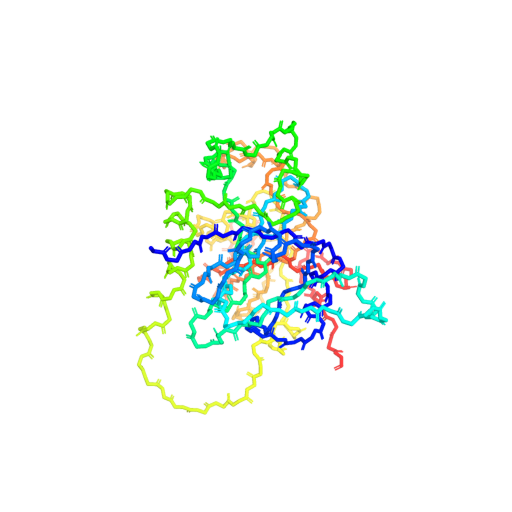GLN A 1 86 ? -13.972 -14.409 3.970 1.00 81.88 86 GLN A O 1
ATOM 673 N N . SER A 1 87 ? -12.180 -15.737 3.884 1.00 85.75 87 SER A N 1
ATOM 674 C CA . SER A 1 87 ? -11.189 -14.683 4.125 1.00 85.75 87 SER A CA 1
ATOM 675 C C . SER A 1 87 ? -10.837 -13.951 2.830 1.00 85.75 87 SER A C 1
ATOM 677 O O . SER A 1 87 ? -11.045 -14.469 1.735 1.00 85.75 87 SER A O 1
ATOM 679 N N . THR A 1 88 ? -10.279 -12.748 2.940 1.00 85.81 88 THR A N 1
ATOM 680 C CA . THR A 1 88 ? -9.763 -12.033 1.767 1.00 85.81 88 THR A CA 1
ATOM 681 C C . THR A 1 88 ? -8.284 -12.348 1.555 1.00 85.81 88 THR A C 1
ATOM 683 O O . THR A 1 88 ? -7.569 -12.619 2.527 1.00 85.81 88 THR A O 1
ATOM 686 N N . PRO A 1 89 ? -7.783 -12.236 0.314 1.00 77.56 89 PRO A N 1
ATOM 687 C CA . PRO A 1 89 ? -6.353 -12.134 0.078 1.00 77.56 89 PRO A CA 1
ATOM 688 C C . PRO A 1 89 ? -5.758 -10.982 0.887 1.00 77.56 89 PRO A C 1
ATOM 690 O O . PRO A 1 89 ? -6.428 -9.971 1.151 1.00 77.56 89 PRO A O 1
ATOM 693 N N . ALA A 1 90 ? -4.504 -11.148 1.285 1.00 79.31 90 ALA A N 1
ATOM 694 C CA . ALA A 1 90 ? -3.745 -10.054 1.851 1.00 79.31 90 ALA A CA 1
ATOM 695 C C . ALA A 1 90 ? -3.281 -9.121 0.727 1.00 79.31 90 ALA A C 1
ATOM 697 O O . ALA A 1 90 ? -2.838 -9.560 -0.330 1.00 79.31 90 ALA A O 1
ATOM 698 N N . ASP A 1 91 ? -3.362 -7.828 0.980 1.00 76.31 91 ASP A N 1
ATOM 699 C CA . ASP A 1 91 ? -2.857 -6.768 0.129 1.00 76.31 91 ASP A CA 1
ATOM 700 C C . ASP A 1 91 ? -2.009 -5.855 1.021 1.00 76.31 91 ASP A C 1
ATOM 702 O O . ASP A 1 91 ? -2.568 -5.038 1.763 1.00 76.31 91 ASP A O 1
ATOM 706 N N . PRO A 1 92 ? -0.670 -5.996 1.005 1.00 67.12 92 PRO A N 1
ATOM 707 C CA . PRO A 1 92 ? 0.219 -5.322 1.951 1.00 67.12 92 PRO A CA 1
ATOM 708 C C . PRO A 1 92 ? 0.201 -3.797 1.844 1.00 67.12 92 PRO A C 1
ATOM 710 O O . PRO A 1 92 ? 0.893 -3.106 2.593 1.00 67.12 92 PRO A O 1
ATOM 713 N N . ASN A 1 93 ? -0.534 -3.253 0.881 1.00 62.56 93 ASN A N 1
ATOM 714 C CA . ASN A 1 93 ? -0.356 -1.882 0.466 1.00 62.56 93 ASN A CA 1
ATOM 715 C C . ASN A 1 93 ? -1.675 -1.168 0.117 1.00 62.56 93 ASN A C 1
ATOM 717 O O . ASN A 1 93 ? -1.670 0.007 -0.256 1.00 62.56 93 ASN A O 1
ATOM 721 N N . ARG A 1 94 ? -2.806 -1.803 0.452 1.00 79.06 94 ARG A N 1
ATOM 722 C CA . ARG A 1 94 ? -4.091 -1.133 0.670 1.00 79.06 94 ARG A CA 1
ATOM 723 C C . ARG A 1 94 ? -3.970 -0.124 1.818 1.00 79.06 94 ARG A C 1
ATOM 725 O O . ARG A 1 94 ? -4.229 -0.423 2.985 1.00 79.06 94 ARG A O 1
ATOM 732 N N . LEU A 1 95 ? -3.535 1.082 1.474 1.00 74.81 95 LEU A N 1
ATOM 733 C CA . LEU A 1 95 ? -3.417 2.227 2.366 1.00 74.81 95 LEU A CA 1
ATOM 734 C C . LEU A 1 95 ? -4.811 2.753 2.714 1.00 74.81 95 LEU A C 1
ATOM 736 O O . LEU A 1 95 ? -5.624 3.006 1.827 1.00 74.81 95 LEU A O 1
ATOM 740 N N . LEU A 1 96 ? -5.074 2.965 4.000 1.00 78.62 96 LEU A N 1
ATOM 741 C CA . LEU A 1 96 ? -6.261 3.672 4.453 1.00 78.62 96 LEU A CA 1
ATOM 742 C C . LEU A 1 96 ? -6.028 5.186 4.322 1.00 78.62 96 LEU A C 1
ATOM 744 O O . LEU A 1 96 ? -5.096 5.711 4.939 1.00 78.62 96 LEU A O 1
ATOM 748 N N . PRO A 1 97 ? -6.870 5.910 3.559 1.00 75.38 97 PRO A N 1
ATOM 749 C CA . PRO A 1 97 ? -6.847 7.364 3.523 1.00 75.38 97 PRO A CA 1
ATOM 750 C C . PRO A 1 97 ? -6.937 7.963 4.936 1.00 75.38 97 PRO A C 1
ATOM 752 O O . PRO A 1 97 ? -7.754 7.489 5.734 1.00 75.38 97 PRO A O 1
ATOM 755 N N . PRO A 1 98 ? -6.181 9.030 5.254 1.00 75.56 98 PRO A N 1
ATOM 756 C CA . PRO A 1 98 ? -6.178 9.634 6.589 1.00 75.56 98 PRO A CA 1
ATOM 757 C C . PRO A 1 98 ? -7.571 10.016 7.111 1.00 75.56 98 PRO A C 1
ATOM 759 O O . PRO A 1 98 ? -7.845 9.884 8.301 1.00 75.56 98 PRO A O 1
ATOM 762 N N . GLN A 1 99 ? -8.473 10.442 6.222 1.00 73.44 99 GLN A N 1
ATOM 763 C CA . GLN A 1 99 ? -9.854 10.786 6.565 1.00 73.44 99 GLN A CA 1
ATOM 764 C C . GLN A 1 99 ? -10.651 9.558 7.019 1.00 73.44 99 GLN A C 1
ATOM 766 O O . GLN A 1 99 ? -11.398 9.642 7.990 1.00 73.44 99 GLN A O 1
ATOM 771 N N . LEU A 1 100 ? -10.461 8.410 6.358 1.00 81.00 100 LEU A N 1
ATOM 772 C CA . LEU A 1 100 ? -11.093 7.158 6.778 1.00 81.00 100 LEU A CA 1
ATOM 773 C C . LEU A 1 100 ? -10.513 6.687 8.105 1.00 81.00 100 LEU A C 1
ATOM 775 O O . LEU A 1 100 ? -11.274 6.286 8.976 1.00 81.00 100 LEU A O 1
ATOM 779 N N . VAL A 1 101 ? -9.194 6.804 8.290 1.00 85.44 101 VAL A N 1
ATOM 780 C CA . VAL A 1 101 ? -8.534 6.476 9.560 1.00 85.44 101 VAL A CA 1
ATOM 781 C C . VAL A 1 101 ? -9.133 7.289 10.708 1.00 85.44 101 VAL A C 1
ATOM 783 O O . VAL A 1 101 ? -9.569 6.704 11.693 1.00 85.44 101 VAL A O 1
ATOM 786 N N . ALA A 1 102 ? -9.234 8.614 10.574 1.00 84.12 102 ALA A N 1
ATOM 787 C CA . ALA A 1 102 ? -9.848 9.474 11.591 1.00 84.12 102 ALA A CA 1
ATOM 788 C C . ALA A 1 102 ? -11.344 9.163 11.828 1.00 84.12 102 ALA A C 1
ATOM 790 O O . ALA A 1 102 ? -11.882 9.405 12.914 1.00 84.12 102 ALA A O 1
ATOM 791 N N . GLY A 1 103 ? -12.019 8.610 10.818 1.00 86.38 103 GLY A N 1
ATOM 792 C CA . GLY A 1 103 ? -13.412 8.172 10.872 1.00 86.38 103 GLY A CA 1
ATOM 793 C C . GLY A 1 103 ? -13.640 6.809 11.532 1.00 86.38 103 GLY A C 1
ATOM 794 O O . GLY A 1 103 ? -14.785 6.498 11.846 1.00 86.38 103 GLY A O 1
ATOM 795 N N . ILE A 1 104 ? -12.596 6.011 11.790 1.00 93.06 104 ILE A N 1
ATOM 796 C CA . ILE A 1 104 ? -12.745 4.697 12.437 1.00 93.06 104 ILE A CA 1
ATOM 797 C C . ILE A 1 104 ? -13.357 4.869 13.829 1.00 93.06 104 ILE A C 1
ATOM 799 O O . ILE A 1 104 ? -12.957 5.739 14.606 1.00 93.06 104 ILE A O 1
ATOM 803 N N . ARG A 1 105 ? -14.314 4.006 14.157 1.00 96.00 105 ARG A N 1
ATOM 804 C CA . ARG A 1 105 ? -14.950 3.887 15.467 1.00 96.00 105 ARG A CA 1
ATOM 805 C C . ARG A 1 105 ? -14.917 2.441 15.939 1.00 96.00 105 ARG A C 1
ATOM 807 O O . ARG A 1 105 ? -15.262 1.515 15.197 1.00 96.00 105 ARG A O 1
ATOM 814 N N . PHE A 1 106 ? -14.515 2.250 17.185 1.00 95.62 106 PHE A N 1
ATOM 815 C CA . PHE A 1 106 ? -14.615 0.978 17.886 1.00 95.62 106 PHE A CA 1
ATOM 816 C C . PHE A 1 106 ? -16.011 0.809 18.491 1.00 95.62 106 PHE A C 1
ATOM 818 O O . PHE A 1 106 ? -16.804 1.748 18.531 1.00 95.62 106 PHE A O 1
ATOM 825 N N . ALA A 1 107 ? -16.317 -0.395 18.970 1.00 93.62 107 ALA A N 1
ATOM 826 C CA . ALA A 1 107 ? -17.615 -0.701 19.575 1.00 93.62 107 ALA A CA 1
ATOM 827 C C . ALA A 1 107 ? -17.911 0.119 20.849 1.00 93.62 107 ALA A C 1
ATOM 829 O O . ALA A 1 107 ? -19.064 0.257 21.234 1.00 93.62 107 ALA A O 1
ATOM 830 N N . ASP A 1 108 ? -16.878 0.673 21.490 1.00 92.38 108 ASP A N 1
ATOM 831 C CA . ASP A 1 108 ? -16.988 1.600 22.625 1.00 92.38 108 ASP A CA 1
ATOM 832 C C . ASP A 1 108 ? -17.243 3.064 22.190 1.00 92.38 108 ASP A C 1
ATOM 834 O O . ASP A 1 108 ? -17.271 3.965 23.026 1.00 92.38 108 ASP A O 1
ATOM 838 N N . GLY A 1 109 ? -17.406 3.316 20.886 1.00 90.88 109 GLY A N 1
ATOM 839 C CA . GLY A 1 109 ? -17.602 4.641 20.298 1.00 90.88 109 GLY A CA 1
ATOM 840 C C . GLY A 1 109 ? -16.320 5.467 20.152 1.00 90.88 109 GLY A C 1
ATOM 841 O O . GLY A 1 109 ? -16.346 6.519 19.511 1.00 90.88 109 GLY A O 1
ATOM 842 N N . GLN A 1 110 ? -15.185 5.015 20.692 1.00 92.81 110 GLN A N 1
ATOM 843 C CA . GLN A 1 110 ? -13.917 5.729 20.569 1.00 92.81 110 GLN A CA 1
ATOM 844 C C . GLN A 1 110 ? -13.329 5.574 19.165 1.00 92.81 110 GLN A C 1
ATOM 846 O O . GLN A 1 110 ? -13.543 4.573 18.479 1.00 92.81 110 GLN A O 1
ATOM 851 N N . GLY A 1 111 ? -12.557 6.570 18.737 1.00 91.81 111 GLY A N 1
ATOM 852 C CA . GLY A 1 111 ? -11.766 6.514 17.510 1.00 91.81 111 GLY A CA 1
ATOM 853 C C . GLY A 1 111 ? -10.271 6.333 17.777 1.00 91.81 111 GLY A C 1
ATOM 854 O O . GLY A 1 111 ? -9.841 6.285 18.934 1.00 91.81 111 GLY A O 1
ATOM 855 N N . PRO A 1 112 ? -9.455 6.239 16.714 1.00 91.69 112 PRO A N 1
ATOM 856 C CA . PRO A 1 112 ? -8.011 6.265 16.850 1.00 91.69 112 PRO A CA 1
ATOM 857 C C . PRO A 1 112 ? -7.522 7.577 17.459 1.00 91.69 112 PRO A C 1
ATOM 859 O O . PRO A 1 112 ? -7.968 8.655 17.065 1.00 91.69 112 PRO A O 1
ATOM 862 N N . ALA A 1 113 ? -6.585 7.494 18.406 1.00 90.19 113 ALA A N 1
ATOM 863 C CA . ALA A 1 113 ? -5.910 8.683 18.903 1.00 90.19 113 ALA A CA 1
ATOM 864 C C . ALA A 1 113 ? -5.003 9.222 17.792 1.00 90.19 113 ALA A C 1
ATOM 866 O O . ALA A 1 113 ? -4.225 8.471 17.206 1.00 90.19 113 ALA A O 1
ATOM 867 N N . MET A 1 114 ? -5.099 10.515 17.496 1.00 85.88 114 MET A N 1
ATOM 868 C CA . MET A 1 114 ? -4.327 11.150 16.429 1.00 85.88 114 MET A CA 1
ATOM 869 C C . MET A 1 114 ? -3.149 11.928 17.015 1.00 85.88 114 MET A C 1
ATOM 871 O O . MET A 1 114 ? -3.296 12.643 18.004 1.00 85.88 114 MET A O 1
ATOM 875 N N . ARG A 1 115 ? -1.977 11.790 16.396 1.00 83.50 115 ARG A N 1
ATOM 876 C CA . ARG A 1 115 ? -0.771 12.585 16.653 1.00 83.50 115 ARG A CA 1
ATOM 877 C C . ARG A 1 115 ? -0.482 13.473 15.440 1.00 83.50 115 ARG A C 1
ATOM 879 O O . ARG A 1 115 ? -1.084 13.303 14.381 1.00 83.50 115 ARG A O 1
ATOM 886 N N . GLU A 1 116 ? 0.480 14.383 15.583 1.00 74.19 116 GLU A N 1
ATOM 887 C CA . GLU A 1 116 ? 0.912 15.306 14.519 1.00 74.19 116 GLU A CA 1
ATOM 888 C C . GLU A 1 116 ? 1.232 14.583 13.199 1.00 74.19 116 GLU A C 1
ATOM 890 O O . GLU A 1 116 ? 0.839 15.025 12.125 1.00 74.19 116 GLU A O 1
ATOM 895 N N . ASN A 1 117 ? 1.858 13.408 13.295 1.00 74.06 117 ASN A N 1
ATOM 896 C CA . ASN A 1 117 ? 2.264 12.600 12.150 1.00 74.06 117 ASN A CA 1
ATOM 897 C C . ASN A 1 117 ? 1.317 11.423 11.876 1.00 74.06 117 ASN A C 1
ATOM 899 O O . ASN A 1 117 ? 1.789 10.398 11.413 1.00 74.06 117 ASN A O 1
ATOM 903 N N . GLY A 1 118 ? 0.020 11.504 12.192 1.00 78.44 118 GLY A N 1
ATOM 904 C CA . GLY A 1 118 ? -0.952 10.427 11.934 1.00 78.44 118 GLY A CA 1
ATOM 905 C C . GLY A 1 118 ? -1.408 9.677 13.193 1.00 78.44 118 GLY A C 1
ATOM 906 O O . GLY A 1 118 ? -1.153 10.133 14.307 1.00 78.44 118 GLY A O 1
ATOM 907 N N . PRO A 1 119 ? -2.133 8.551 13.063 1.00 83.62 119 PRO A N 1
ATOM 908 C CA . PRO A 1 119 ? -2.709 7.872 14.216 1.00 83.62 119 PRO A CA 1
ATOM 909 C C . PRO A 1 119 ? -1.626 7.248 15.093 1.00 83.62 119 PRO A C 1
ATOM 911 O O . PRO A 1 119 ? -0.630 6.710 14.604 1.00 83.62 119 PRO A O 1
ATOM 914 N N . ASP A 1 120 ? -1.857 7.263 16.399 1.00 87.44 120 ASP A N 1
ATOM 915 C CA . ASP A 1 120 ? -1.065 6.515 17.354 1.00 87.44 120 ASP A CA 1
ATOM 916 C C . ASP A 1 120 ? -1.246 5.008 17.101 1.00 87.44 120 ASP A C 1
ATOM 918 O O . ASP A 1 120 ? -2.350 4.479 17.279 1.00 87.44 120 ASP A O 1
ATOM 922 N N . PRO A 1 121 ? -0.184 4.267 16.730 1.00 82.62 121 PRO A N 1
ATOM 923 C CA . PRO A 1 121 ? -0.286 2.827 16.535 1.00 82.62 121 PRO A CA 1
ATOM 924 C C . PRO A 1 121 ? -0.794 2.095 17.782 1.00 82.62 121 PRO A C 1
ATOM 926 O O . PRO A 1 121 ? -1.417 1.044 17.651 1.00 82.62 121 PRO A O 1
ATOM 929 N N . GLN A 1 122 ? -0.576 2.640 18.988 1.00 84.31 122 GLN A N 1
ATOM 930 C CA . GLN A 1 122 ? -1.094 2.040 20.220 1.00 84.31 122 GLN A CA 1
ATOM 931 C C . GLN A 1 122 ? -2.616 1.916 20.217 1.00 84.31 122 GLN A C 1
ATOM 933 O O . GLN A 1 122 ? -3.138 1.009 20.857 1.00 84.31 122 GLN A O 1
ATOM 938 N N . THR A 1 123 ? -3.345 2.762 19.485 1.00 85.31 123 THR A N 1
ATOM 939 C CA . THR A 1 123 ? -4.807 2.680 19.489 1.00 85.31 123 THR A CA 1
ATOM 940 C C . THR A 1 123 ? -5.334 1.400 18.842 1.00 85.31 123 THR A C 1
ATOM 942 O O . THR A 1 123 ? -6.366 0.871 19.264 1.00 85.31 123 THR A O 1
ATOM 945 N N . PHE A 1 124 ? -4.604 0.876 17.857 1.00 84.06 124 PHE A N 1
ATOM 946 C CA . PHE A 1 124 ? -4.930 -0.376 17.177 1.00 84.06 124 PHE A CA 1
ATOM 947 C C . PHE A 1 124 ? -4.269 -1.595 17.828 1.00 84.06 124 PHE A C 1
ATOM 949 O O . PHE A 1 124 ? -4.521 -2.719 17.398 1.00 84.06 124 PHE A O 1
ATOM 956 N N . ARG A 1 125 ? -3.403 -1.402 18.836 1.00 78.12 125 ARG A N 1
ATOM 957 C CA . ARG A 1 125 ? -2.786 -2.525 19.546 1.00 78.12 125 ARG A CA 1
ATOM 958 C C . ARG A 1 125 ? -3.816 -3.284 20.376 1.00 78.12 125 ARG A C 1
ATOM 960 O O . ARG A 1 125 ? -4.764 -2.723 20.925 1.00 78.12 125 ARG A O 1
ATOM 967 N N . GLY A 1 126 ? -3.573 -4.587 20.494 1.00 81.31 126 GLY A N 1
ATOM 968 C CA . GLY A 1 126 ? -4.538 -5.529 21.047 1.00 81.31 126 GLY A CA 1
ATOM 969 C C . GLY A 1 126 ? -5.644 -5.873 20.048 1.00 81.31 126 GLY A C 1
ATOM 970 O O . GLY A 1 126 ? -5.644 -5.414 18.910 1.00 81.31 126 GLY A O 1
ATOM 971 N N . ILE A 1 127 ? -6.583 -6.713 20.481 1.00 91.31 127 ILE A N 1
ATOM 972 C CA . ILE A 1 127 ? -7.746 -7.095 19.676 1.00 91.31 127 ILE A CA 1
ATOM 973 C C . ILE A 1 127 ? -8.880 -6.116 20.001 1.00 91.31 127 ILE A C 1
ATOM 975 O O . ILE A 1 127 ? -9.431 -6.142 21.106 1.00 91.31 127 ILE A O 1
ATOM 979 N N . ARG A 1 128 ? -9.181 -5.197 19.077 1.00 93.44 128 ARG A N 1
ATOM 980 C CA . ARG A 1 128 ? -10.197 -4.141 19.263 1.00 93.44 128 ARG A CA 1
ATOM 981 C C . ARG A 1 128 ? -11.435 -4.453 18.445 1.00 93.44 128 ARG A C 1
ATOM 983 O O . ARG A 1 128 ? -11.323 -4.668 17.247 1.00 93.44 128 ARG A O 1
ATOM 990 N N . ARG A 1 129 ? -12.611 -4.439 19.071 1.00 96.00 129 ARG A N 1
ATOM 991 C CA . ARG A 1 129 ? -13.883 -4.615 18.363 1.00 96.00 129 ARG A CA 1
ATOM 992 C C . ARG A 1 129 ? -14.245 -3.333 17.610 1.00 96.00 129 ARG A C 1
ATOM 994 O O . ARG A 1 129 ? -14.224 -2.257 18.204 1.00 96.00 129 ARG A O 1
ATOM 1001 N N . LEU A 1 130 ? -14.567 -3.449 16.328 1.00 96.12 130 LEU A N 1
ATOM 1002 C CA . LEU A 1 130 ? -15.049 -2.356 15.487 1.00 96.12 130 LEU A CA 1
ATOM 1003 C C . LEU A 1 130 ? -16.546 -2.111 15.699 1.00 96.12 130 LEU A C 1
ATOM 1005 O O . LEU A 1 130 ? -17.287 -3.028 16.054 1.00 96.12 130 LEU A O 1
ATOM 1009 N N . SER A 1 131 ? -16.967 -0.874 15.444 1.00 96.06 131 SER A N 1
ATOM 1010 C CA . SER A 1 131 ? -18.370 -0.548 15.164 1.00 96.06 131 SER A CA 1
ATOM 1011 C C . SER A 1 131 ? -18.823 -1.168 13.837 1.00 96.06 131 SER A C 1
ATOM 1013 O O . SER A 1 131 ? -17.996 -1.458 12.962 1.00 96.06 131 SER A O 1
ATOM 1015 N N . ASP A 1 132 ? -20.133 -1.337 13.665 1.00 92.94 132 ASP A N 1
ATOM 1016 C CA . ASP A 1 132 ? -20.704 -1.882 12.430 1.00 92.94 132 ASP A CA 1
ATOM 1017 C C . ASP A 1 132 ? -20.500 -0.927 11.241 1.00 92.94 132 ASP A C 1
ATOM 1019 O O . ASP A 1 132 ? -20.222 -1.372 10.126 1.00 92.94 132 ASP A O 1
ATOM 1023 N N . GLU A 1 133 ? -20.512 0.388 11.473 1.00 90.94 133 GLU A N 1
ATOM 1024 C CA . GLU A 1 133 ? -20.237 1.396 10.447 1.00 90.94 133 GLU A CA 1
ATOM 1025 C C . GLU A 1 133 ? -18.790 1.304 9.951 1.00 90.94 133 GLU A C 1
ATOM 1027 O O . GLU A 1 133 ? -18.530 1.280 8.746 1.00 90.94 133 GLU A O 1
ATOM 1032 N N . SER A 1 134 ? -17.824 1.195 10.870 1.00 93.94 134 SER A N 1
ATOM 1033 C CA . SER A 1 134 ? -16.407 1.065 10.493 1.00 93.94 134 SER A CA 1
ATOM 1034 C C . SER A 1 134 ? -16.123 -0.260 9.797 1.00 93.94 134 SER A C 1
ATOM 1036 O O . SER A 1 134 ? -15.331 -0.309 8.854 1.00 93.94 134 SER A O 1
ATOM 1038 N N . ARG A 1 135 ? -16.806 -1.330 10.220 1.00 94.62 135 ARG A N 1
ATOM 1039 C CA . ARG A 1 135 ? -16.778 -2.615 9.525 1.00 94.62 135 ARG A CA 1
ATOM 1040 C C . ARG A 1 135 ? -17.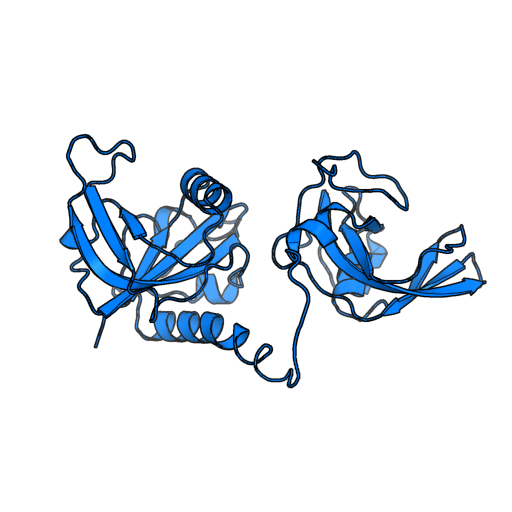249 -2.461 8.078 1.00 94.62 135 ARG A C 1
ATOM 1042 O O . ARG A 1 135 ? -16.552 -2.921 7.179 1.00 94.62 135 ARG A O 1
ATOM 1049 N N . ALA A 1 136 ? -18.383 -1.805 7.836 1.00 87.69 136 ALA A N 1
ATOM 1050 C CA . ALA A 1 136 ? -18.918 -1.620 6.486 1.00 87.69 136 ALA A CA 1
ATOM 1051 C C . ALA A 1 136 ? -17.946 -0.853 5.567 1.00 87.69 136 ALA A C 1
ATOM 1053 O O . ALA A 1 136 ? -17.782 -1.207 4.395 1.00 87.69 136 ALA A O 1
ATOM 1054 N N . VAL A 1 137 ? -17.238 0.146 6.107 1.00 85.62 137 VAL A N 1
ATOM 1055 C CA . VAL A 1 137 ? -16.176 0.861 5.378 1.00 85.62 137 VAL A CA 1
ATOM 1056 C C . VAL A 1 137 ? -15.045 -0.091 4.990 1.00 85.62 137 VAL A C 1
ATOM 1058 O O . VAL A 1 137 ? -14.609 -0.093 3.838 1.00 85.62 137 VAL A O 1
ATOM 1061 N N . PHE A 1 138 ? -14.579 -0.928 5.921 1.00 91.88 138 PHE A N 1
ATOM 1062 C CA . PHE A 1 138 ? -13.518 -1.895 5.635 1.00 91.88 138 PHE A CA 1
ATOM 1063 C C . PHE A 1 138 ? -13.962 -2.925 4.595 1.00 91.88 138 PHE A C 1
ATOM 1065 O O . PHE A 1 138 ? -13.232 -3.164 3.640 1.00 91.88 138 PHE A O 1
ATOM 1072 N N . GLU A 1 139 ? -15.171 -3.473 4.712 1.00 89.94 139 GLU A N 1
ATOM 1073 C CA . GLU A 1 139 ? -15.736 -4.392 3.715 1.00 89.94 139 GLU A CA 1
ATOM 1074 C C . GLU A 1 139 ? -15.817 -3.766 2.321 1.00 89.94 139 GLU A C 1
ATOM 1076 O O . GLU A 1 139 ? -15.433 -4.399 1.339 1.00 89.94 139 GLU A O 1
ATOM 1081 N N . THR A 1 140 ? -16.229 -2.500 2.227 1.00 82.06 140 THR A N 1
ATOM 1082 C CA . THR A 1 140 ? -16.258 -1.772 0.951 1.00 82.06 140 THR A CA 1
ATOM 1083 C C . THR A 1 140 ? -14.861 -1.687 0.333 1.00 82.06 140 THR A C 1
ATOM 1085 O O . THR A 1 140 ? -14.689 -1.974 -0.851 1.00 82.06 140 THR A O 1
ATOM 1088 N N . LEU A 1 141 ? -13.838 -1.354 1.125 1.00 79.81 141 LEU A N 1
ATOM 1089 C CA . LEU A 1 141 ? -12.447 -1.285 0.656 1.00 79.81 141 LEU A CA 1
ATOM 1090 C C . LEU A 1 141 ? -11.880 -2.648 0.234 1.00 79.81 141 LEU A C 1
ATOM 1092 O O . LEU A 1 141 ? -11.061 -2.716 -0.683 1.00 79.81 141 LEU A O 1
ATOM 1096 N N . LEU A 1 142 ? -12.305 -3.732 0.884 1.00 83.06 142 LEU A N 1
ATOM 1097 C CA . LEU A 1 142 ? -11.911 -5.092 0.514 1.00 83.06 142 LEU A CA 1
ATOM 1098 C C . LEU A 1 142 ? -12.633 -5.574 -0.753 1.00 83.06 142 LEU A C 1
ATOM 1100 O O . LEU A 1 142 ? -12.015 -6.230 -1.590 1.00 83.06 142 LEU A O 1
ATOM 1104 N N . GLY A 1 143 ? -13.911 -5.220 -0.922 1.00 63.38 143 GLY A N 1
ATOM 1105 C CA . GLY A 1 143 ? -14.739 -5.596 -2.072 1.00 63.38 143 GLY A CA 1
ATOM 1106 C C . GLY A 1 143 ? -14.464 -4.786 -3.345 1.00 63.38 143 GLY A C 1
ATOM 1107 O O . GLY A 1 143 ? -14.592 -5.311 -4.450 1.00 63.38 143 GLY A O 1
ATOM 1108 N N . SER A 1 144 ? -14.013 -3.535 -3.215 1.00 51.97 144 SER A N 1
ATOM 1109 C CA . SER A 1 144 ? -13.759 -2.639 -4.358 1.00 51.97 144 SER A CA 1
ATOM 1110 C C . SER A 1 144 ? -12.590 -3.102 -5.249 1.00 51.97 144 SER A C 1
ATOM 1112 O O . SER A 1 144 ? -12.501 -2.685 -6.401 1.00 51.97 144 SER A O 1
ATOM 1114 N N . ASN A 1 145 ? -11.745 -4.023 -4.764 1.00 41.91 145 ASN A N 1
ATOM 1115 C CA . ASN A 1 145 ? -10.652 -4.644 -5.527 1.00 41.91 145 ASN A CA 1
ATOM 1116 C C . ASN A 1 145 ? -11.026 -5.977 -6.215 1.00 41.91 145 ASN A C 1
ATOM 1118 O O . ASN A 1 145 ? -10.156 -6.596 -6.821 1.00 41.91 145 ASN A O 1
ATOM 1122 N N . PHE A 1 146 ? -12.297 -6.405 -6.196 1.00 35.25 146 PHE A N 1
ATOM 1123 C CA . PHE A 1 146 ? -12.753 -7.596 -6.939 1.00 35.25 146 PHE A CA 1
ATOM 1124 C C . PHE A 1 146 ? -13.505 -7.283 -8.244 1.00 35.25 146 PHE A C 1
ATOM 1126 O O . PHE A 1 146 ? -13.564 -8.132 -9.131 1.00 35.25 146 PHE A O 1
ATOM 1133 N N . ALA A 1 147 ? -14.013 -6.060 -8.432 1.00 29.36 147 ALA A N 1
ATOM 1134 C CA . ALA A 1 147 ? -14.785 -5.704 -9.629 1.00 29.36 147 ALA A CA 1
ATOM 1135 C C . ALA A 1 147 ? -13.930 -5.430 -10.887 1.00 29.36 147 ALA A C 1
ATOM 1137 O O . ALA A 1 147 ? -14.468 -5.399 -11.989 1.00 29.36 147 ALA A O 1
ATOM 1138 N N . HIS A 1 148 ? -12.605 -5.270 -10.761 1.00 31.09 148 HIS A N 1
ATOM 1139 C CA . HIS A 1 148 ? -11.719 -5.076 -11.922 1.00 31.09 148 HIS A CA 1
ATOM 1140 C C . HIS A 1 148 ? -11.113 -6.384 -12.465 1.00 31.09 148 HIS A C 1
ATOM 1142 O O . HIS A 1 148 ? -10.560 -6.395 -13.559 1.00 31.09 148 HIS A O 1
ATOM 1148 N N . ALA A 1 149 ? -11.240 -7.499 -11.735 1.00 32.78 149 ALA A N 1
ATOM 1149 C CA . ALA A 1 149 ? -10.671 -8.794 -12.123 1.00 32.78 149 ALA A CA 1
ATOM 1150 C C . ALA A 1 149 ? -11.661 -9.719 -12.861 1.00 32.78 149 ALA A C 1
ATOM 1152 O O . ALA A 1 149 ? -11.250 -10.736 -13.409 1.00 32.78 149 ALA A O 1
ATOM 1153 N N . ALA A 1 150 ? -12.957 -9.383 -12.902 1.00 31.77 150 ALA A N 1
ATOM 1154 C CA . ALA A 1 150 ? -14.000 -10.259 -13.452 1.00 31.77 150 ALA A CA 1
ATOM 1155 C C . ALA A 1 150 ? -14.349 -10.009 -14.936 1.00 31.77 150 ALA A C 1
ATOM 1157 O O . ALA A 1 150 ? -15.195 -10.709 -15.484 1.00 31.77 150 ALA A O 1
ATOM 1158 N N . HIS A 1 151 ? -13.700 -9.050 -15.606 1.00 28.30 151 HIS A N 1
ATOM 1159 C CA . HIS A 1 151 ? -13.931 -8.746 -17.025 1.00 28.30 151 HIS A CA 1
ATOM 1160 C C . HIS A 1 151 ? -12.656 -8.922 -17.864 1.00 28.30 151 HIS A C 1
ATOM 1162 O O . HIS A 1 151 ? -12.224 -8.027 -18.581 1.00 28.30 151 HIS A O 1
ATOM 1168 N N . VAL A 1 152 ? -12.049 -10.107 -17.791 1.00 30.22 152 VAL A N 1
ATOM 1169 C CA . VAL A 1 152 ? -11.190 -10.613 -18.869 1.00 30.22 152 VAL A CA 1
ATOM 1170 C C . VAL A 1 152 ? -11.643 -12.034 -19.172 1.00 30.22 152 VAL A C 1
ATOM 1172 O O . VAL A 1 152 ? -11.289 -12.991 -18.491 1.00 30.22 152 VAL A O 1
ATOM 1175 N N . THR A 1 153 ? -12.506 -12.158 -20.174 1.00 30.06 153 THR A N 1
ATOM 1176 C CA . THR A 1 153 ? -12.846 -13.438 -20.790 1.00 30.06 153 THR A CA 1
ATOM 1177 C C . THR A 1 153 ? -11.757 -13.843 -21.783 1.00 30.06 153 THR A C 1
ATOM 1179 O O . THR A 1 153 ? -11.377 -13.031 -22.623 1.00 30.06 153 THR A O 1
ATOM 1182 N N . HIS A 1 154 ? -11.402 -15.133 -21.726 1.00 26.72 154 HIS A N 1
ATOM 1183 C CA . HIS A 1 154 ? -10.582 -15.949 -22.642 1.00 26.72 154 HIS A CA 1
ATOM 1184 C C . HIS A 1 154 ? -9.051 -15.933 -22.390 1.00 26.72 154 HIS A C 1
ATOM 1186 O O . HIS A 1 154 ? -8.406 -14.935 -22.675 1.00 26.72 154 HIS A O 1
ATOM 1192 N N . SER A 1 155 ? -8.459 -16.905 -21.669 1.00 26.97 155 SER A N 1
ATOM 1193 C CA . SER A 1 155 ? -8.101 -18.327 -21.975 1.00 26.97 155 SER A CA 1
ATOM 1194 C C . SER A 1 155 ? -6.650 -18.489 -22.505 1.00 26.97 155 SER A C 1
ATOM 1196 O O . SER A 1 155 ? -6.082 -17.493 -22.934 1.00 26.97 155 SER A O 1
ATOM 1198 N N . PRO A 1 156 ? -6.014 -19.678 -22.393 1.00 51.78 156 PRO A N 1
ATOM 1199 C CA . PRO A 1 156 ? -5.047 -20.041 -21.347 1.00 51.78 156 PRO A CA 1
ATOM 1200 C C . PRO A 1 156 ? -3.589 -20.172 -21.856 1.00 51.78 156 PRO A C 1
ATOM 1202 O O . PRO A 1 156 ? -3.349 -20.063 -23.053 1.00 51.78 156 PRO A O 1
ATOM 1205 N N . ASP A 1 157 ? -2.664 -20.489 -20.933 1.00 28.02 157 ASP A N 1
ATOM 1206 C CA . ASP A 1 157 ? -1.217 -20.768 -21.123 1.00 28.02 157 ASP A CA 1
ATOM 1207 C C . ASP A 1 157 ? -0.351 -19.489 -21.248 1.00 28.02 157 ASP A C 1
ATOM 1209 O O . ASP A 1 157 ? -0.575 -18.660 -22.118 1.00 28.02 157 ASP A O 1
ATOM 1213 N N . VAL A 1 158 ? 0.603 -19.158 -20.369 1.00 33.09 158 VAL A N 1
ATOM 1214 C CA . VAL A 1 158 ? 1.682 -19.958 -19.768 1.00 33.09 158 VAL A CA 1
ATOM 1215 C C . VAL A 1 158 ? 1.956 -19.483 -18.332 1.00 33.09 158 VAL A C 1
ATOM 1217 O O . VAL A 1 158 ? 1.850 -18.301 -18.004 1.00 33.09 158 VAL A O 1
ATOM 1220 N N . SER A 1 159 ? 2.321 -20.425 -17.469 1.00 39.25 159 SER A N 1
ATOM 1221 C CA . SER A 1 159 ? 2.777 -20.216 -16.098 1.00 39.25 159 SER A CA 1
ATOM 1222 C C . SER A 1 159 ? 4.148 -19.523 -16.017 1.00 39.25 159 SER A C 1
ATOM 1224 O O . SER A 1 159 ? 5.168 -20.195 -16.133 1.00 39.25 159 SER A O 1
ATOM 1226 N N . GLU A 1 160 ? 4.191 -18.226 -15.709 1.00 32.44 160 GLU A N 1
ATOM 1227 C CA . GLU A 1 160 ? 5.349 -17.567 -15.078 1.00 32.44 160 GLU A CA 1
ATOM 1228 C C . GLU A 1 160 ? 4.847 -16.539 -14.051 1.00 32.44 160 GLU A C 1
ATOM 1230 O O . GLU A 1 160 ? 3.806 -15.904 -14.237 1.00 32.44 160 GLU A O 1
ATOM 1235 N N . SER A 1 161 ? 5.523 -16.435 -12.905 1.00 35.66 161 SER A N 1
ATOM 1236 C CA . SER A 1 161 ? 5.080 -15.577 -11.805 1.00 35.66 161 SER A CA 1
ATOM 1237 C C . SER A 1 161 ? 5.175 -14.090 -12.198 1.00 35.66 161 SER A C 1
ATOM 1239 O O . SER A 1 161 ? 6.199 -13.665 -12.733 1.00 35.66 161 SER A O 1
ATOM 1241 N N . PRO A 1 162 ? 4.165 -13.254 -11.884 1.00 39.53 162 PRO A N 1
ATOM 1242 C CA . PRO A 1 162 ? 4.211 -11.803 -12.124 1.00 39.53 162 PRO A CA 1
ATOM 1243 C C . PRO A 1 162 ? 5.431 -11.106 -11.494 1.00 39.53 162 PRO A C 1
ATOM 1245 O O . PRO A 1 162 ? 5.843 -10.034 -11.938 1.00 39.53 162 PRO A O 1
ATOM 1248 N N . ASP A 1 163 ? 6.007 -11.725 -10.462 1.00 41.78 163 ASP A N 1
ATOM 1249 C CA . ASP A 1 163 ? 7.166 -11.228 -9.728 1.00 41.78 163 ASP A CA 1
ATOM 1250 C C . ASP A 1 163 ? 8.473 -11.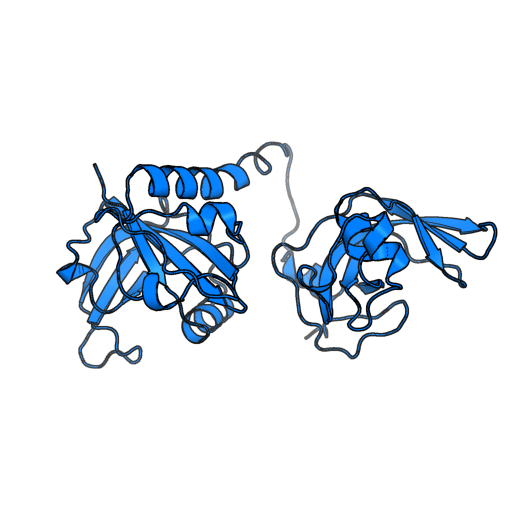372 -10.522 1.00 41.78 163 ASP A C 1
ATOM 1252 O O . ASP A 1 163 ? 9.331 -10.494 -10.433 1.00 41.78 163 ASP A O 1
ATOM 1256 N N . ALA A 1 164 ? 8.622 -12.421 -11.344 1.00 42.12 164 ALA A N 1
ATOM 1257 C CA . ALA A 1 164 ? 9.818 -12.614 -12.171 1.00 42.12 164 ALA A CA 1
ATOM 1258 C C . ALA A 1 164 ? 9.967 -11.501 -13.224 1.00 42.12 164 ALA A C 1
ATOM 1260 O O . ALA A 1 164 ? 11.068 -10.995 -13.454 1.00 42.12 164 ALA A O 1
ATOM 1261 N N . ASP A 1 165 ? 8.844 -11.059 -13.796 1.00 64.25 165 ASP A N 1
ATOM 1262 C CA . ASP A 1 165 ? 8.811 -10.030 -14.835 1.00 64.25 165 ASP A CA 1
ATOM 1263 C C . ASP A 1 165 ? 9.218 -8.651 -14.266 1.00 64.25 165 ASP A C 1
ATOM 1265 O O . ASP A 1 165 ? 10.057 -7.952 -14.833 1.00 64.25 165 ASP A O 1
ATOM 1269 N N . ILE A 1 166 ? 8.744 -8.280 -13.066 1.00 69.62 166 ILE A N 1
ATOM 1270 C CA . ILE A 1 166 ? 9.124 -7.014 -12.402 1.00 69.62 166 ILE A CA 1
ATOM 1271 C C . ILE A 1 166 ? 10.617 -6.966 -12.048 1.00 69.62 166 ILE A C 1
ATOM 1273 O O . ILE A 1 166 ? 11.242 -5.911 -12.200 1.00 69.62 166 ILE A O 1
ATOM 1277 N N . MET A 1 167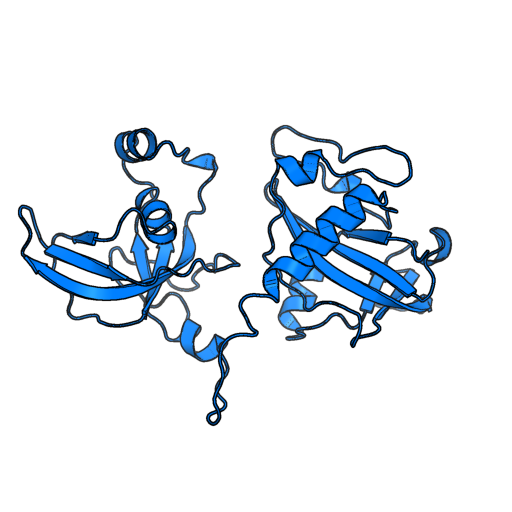 ? 11.204 -8.079 -11.599 1.00 72.12 167 MET A N 1
ATOM 1278 C CA . MET A 1 167 ? 12.624 -8.122 -11.219 1.00 72.12 167 MET A CA 1
ATOM 1279 C C . MET A 1 167 ? 13.563 -7.923 -12.419 1.00 72.12 167 MET A C 1
ATOM 1281 O O . MET A 1 167 ? 14.672 -7.415 -12.255 1.00 72.12 167 MET A O 1
ATOM 1285 N N . ALA A 1 168 ? 13.115 -8.263 -13.631 1.00 75.19 168 ALA A N 1
ATOM 1286 C CA . ALA A 1 168 ? 13.860 -8.064 -14.872 1.00 75.19 168 ALA A CA 1
ATOM 1287 C C . ALA A 1 168 ? 13.614 -6.692 -15.536 1.00 75.19 168 ALA A C 1
ATOM 1289 O O . ALA A 1 168 ? 14.368 -6.284 -16.426 1.00 75.19 168 ALA A O 1
ATOM 1290 N N . MET A 1 169 ? 12.574 -5.958 -15.132 1.00 84.44 169 MET A N 1
ATOM 1291 C CA . MET A 1 169 ? 12.193 -4.701 -15.777 1.00 84.44 169 MET A CA 1
ATOM 1292 C C . MET A 1 169 ? 13.138 -3.545 -15.438 1.00 84.44 169 MET A C 1
ATOM 1294 O O . MET A 1 169 ? 13.508 -3.295 -14.292 1.00 84.44 169 MET A O 1
ATOM 1298 N N . ARG A 1 170 ? 13.462 -2.740 -16.453 1.00 89.50 170 ARG A N 1
ATOM 1299 C CA . ARG A 1 170 ? 14.165 -1.464 -16.257 1.00 89.50 170 ARG A CA 1
ATOM 1300 C C . ARG A 1 170 ? 13.238 -0.403 -15.665 1.00 89.50 170 ARG A C 1
ATOM 1302 O O . ARG A 1 170 ? 12.057 -0.335 -16.004 1.00 89.50 170 ARG A O 1
ATOM 1309 N N . ALA A 1 171 ? 13.804 0.484 -14.856 1.00 94.31 171 ALA A N 1
ATOM 1310 C CA . ALA A 1 171 ? 13.141 1.648 -14.292 1.00 94.31 171 ALA A CA 1
ATOM 1311 C C . ALA A 1 171 ? 13.603 2.955 -14.939 1.00 94.31 171 ALA A C 1
ATOM 1313 O O . ALA A 1 171 ? 14.795 3.166 -15.177 1.00 94.31 171 ALA A O 1
ATOM 1314 N N . LEU A 1 172 ? 12.641 3.854 -15.151 1.00 96.56 172 LEU A N 1
ATOM 1315 C CA . LEU A 1 172 ? 12.849 5.261 -15.456 1.00 96.56 172 LEU A CA 1
ATOM 1316 C C . LEU A 1 172 ? 12.886 6.069 -14.158 1.00 96.56 172 LEU A C 1
ATOM 1318 O O . LEU A 1 172 ? 11.913 6.089 -13.403 1.00 96.56 172 LEU A O 1
ATOM 1322 N N . SER A 1 173 ? 13.985 6.775 -13.908 1.00 94.94 173 SER A N 1
ATOM 1323 C CA . SER A 1 173 ? 14.110 7.678 -12.760 1.00 94.94 173 SER A CA 1
ATOM 1324 C C . SER A 1 173 ? 13.460 9.029 -13.045 1.00 94.94 173 SER A C 1
ATOM 1326 O O . SER A 1 173 ? 13.960 9.792 -13.869 1.00 94.94 173 SER A O 1
ATOM 1328 N N . VAL A 1 174 ? 12.365 9.355 -12.357 1.00 96.94 174 VAL A N 1
ATOM 1329 C CA . VAL A 1 174 ? 11.585 10.588 -12.548 1.00 96.94 174 VAL A CA 1
ATOM 1330 C C . VAL A 1 174 ? 11.453 11.333 -11.221 1.00 96.94 174 VAL A C 1
ATOM 1332 O O . VAL A 1 174 ? 11.190 10.748 -10.171 1.00 96.94 174 VAL A O 1
ATOM 1335 N N . ARG A 1 175 ? 11.644 12.655 -11.236 1.00 96.19 175 ARG A N 1
ATOM 1336 C CA . ARG A 1 175 ? 11.490 13.486 -10.032 1.00 96.19 175 ARG A CA 1
ATOM 1337 C C . ARG A 1 175 ? 10.018 13.714 -9.697 1.00 96.19 175 ARG A C 1
ATOM 1339 O O . ARG A 1 175 ? 9.183 13.842 -10.588 1.00 96.19 175 ARG A O 1
ATOM 1346 N N . GLN A 1 176 ? 9.707 13.829 -8.408 1.00 95.44 176 GLN A N 1
ATOM 1347 C CA . GLN A 1 176 ? 8.426 14.396 -7.978 1.00 95.44 176 GLN A CA 1
ATOM 1348 C C . GLN A 1 176 ? 8.356 15.887 -8.356 1.00 95.44 176 GLN A C 1
ATOM 1350 O O . GLN A 1 176 ? 9.398 16.535 -8.332 1.00 95.44 176 GLN A O 1
ATOM 1355 N N . PRO A 1 177 ? 7.190 16.444 -8.720 1.00 96.75 177 PRO A N 1
ATOM 1356 C CA . PRO A 1 177 ? 5.871 15.808 -8.751 1.00 96.75 177 PRO A CA 1
ATOM 1357 C C . PRO A 1 177 ? 5.579 15.066 -10.066 1.00 96.75 177 PRO A C 1
ATOM 1359 O O . PRO A 1 177 ? 4.497 14.517 -10.244 1.00 96.75 177 PRO A O 1
ATOM 1362 N N . TYR A 1 178 ? 6.506 15.066 -11.025 1.00 97.62 178 TYR A N 1
ATOM 1363 C CA . TYR A 1 178 ? 6.237 14.585 -12.379 1.00 97.62 178 TYR A CA 1
ATOM 1364 C C . TYR A 1 178 ? 5.879 13.102 -12.432 1.00 97.62 178 TYR A C 1
ATOM 1366 O O . TYR A 1 178 ? 4.972 12.737 -13.172 1.00 97.62 178 TYR A O 1
ATOM 1374 N N . VAL A 1 179 ? 6.522 12.258 -11.620 1.00 97.50 179 VAL A N 1
ATOM 1375 C CA . VAL A 1 179 ? 6.160 10.833 -11.537 1.00 97.50 179 VAL A CA 1
ATOM 1376 C C . VAL A 1 179 ? 4.727 10.639 -11.035 1.00 97.50 179 VAL A C 1
ATOM 1378 O O . VAL A 1 179 ? 3.996 9.813 -11.573 1.00 97.50 179 VAL A O 1
ATOM 1381 N N . GLU A 1 180 ? 4.282 11.453 -10.075 1.00 95.06 180 GLU A N 1
ATOM 1382 C CA . GLU A 1 180 ? 2.898 11.443 -9.600 1.00 95.06 180 GLU A CA 1
ATOM 1383 C C . GLU A 1 180 ? 1.926 11.901 -10.696 1.00 95.06 180 GLU A C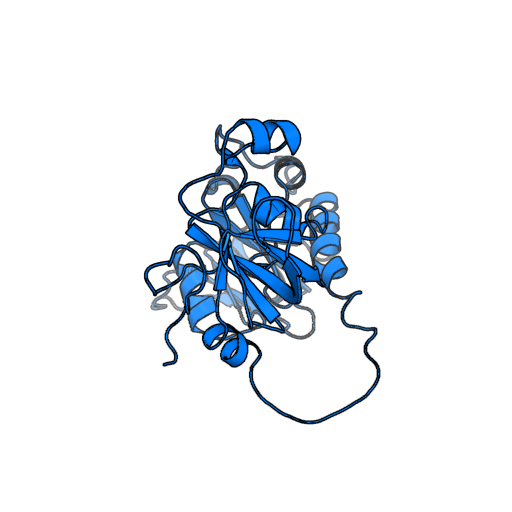 1
ATOM 1385 O O . GLU A 1 180 ? 0.876 11.291 -10.883 1.00 95.06 180 GLU A O 1
ATOM 1390 N N . LEU A 1 181 ? 2.287 12.925 -11.473 1.00 93.81 181 LEU A N 1
ATOM 1391 C CA . LEU A 1 181 ? 1.481 13.379 -12.609 1.00 93.81 181 LEU A CA 1
ATOM 1392 C C . LEU A 1 181 ? 1.380 12.326 -13.721 1.00 93.81 181 LEU A C 1
ATOM 1394 O O . LEU A 1 181 ? 0.323 12.216 -14.342 1.00 93.81 181 LEU A O 1
ATOM 1398 N N . ILE A 1 182 ? 2.441 11.547 -13.958 1.00 97.69 182 ILE A N 1
ATOM 1399 C CA . ILE A 1 182 ? 2.417 10.412 -14.894 1.00 97.69 182 ILE A CA 1
ATOM 1400 C C . ILE A 1 182 ? 1.458 9.343 -14.375 1.00 97.69 182 ILE A C 1
ATOM 1402 O O . ILE A 1 182 ? 0.571 8.905 -15.102 1.00 97.69 182 ILE A O 1
ATOM 1406 N N . LEU A 1 183 ? 1.575 8.971 -13.098 1.00 90.06 183 LEU A N 1
ATOM 1407 C CA . LEU A 1 183 ? 0.721 7.952 -12.486 1.00 90.06 183 LEU A CA 1
ATOM 1408 C C . LEU A 1 183 ? -0.756 8.355 -12.399 1.00 90.06 183 LEU A C 1
ATOM 1410 O O . LEU A 1 183 ? -1.620 7.485 -12.373 1.00 90.06 183 LEU A O 1
ATOM 1414 N N . ARG A 1 184 ? -1.060 9.657 -12.379 1.00 87.56 184 ARG A N 1
ATOM 1415 C CA . ARG A 1 184 ? -2.430 10.191 -12.497 1.00 87.56 184 ARG A CA 1
ATOM 1416 C C . ARG A 1 184 ? -2.937 10.268 -13.940 1.00 87.56 184 ARG A C 1
ATOM 1418 O O . ARG A 1 184 ? -4.065 10.697 -14.154 1.00 87.56 184 ARG A O 1
ATOM 1425 N N . GLY A 1 1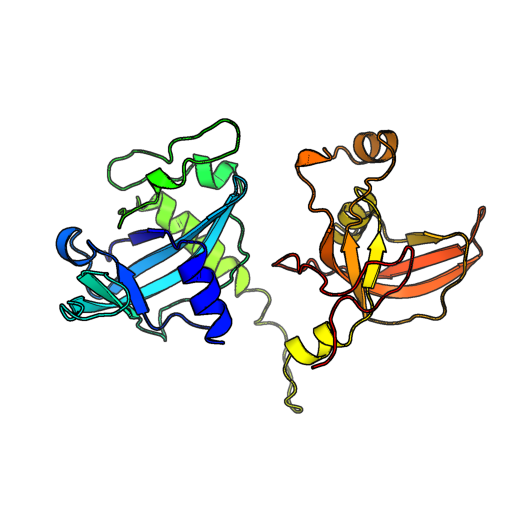85 ? -2.108 9.936 -14.930 1.00 88.50 185 GLY A N 1
ATOM 1426 C CA . GLY A 1 185 ? -2.431 10.082 -16.352 1.00 88.50 185 GLY A CA 1
ATOM 1427 C C . GLY A 1 185 ? -2.504 11.535 -16.842 1.00 88.50 185 GLY A C 1
ATOM 1428 O O . GLY A 1 185 ? -2.936 11.777 -17.969 1.00 88.50 185 GLY A O 1
ATOM 1429 N N . VAL A 1 186 ? -2.078 12.500 -16.018 1.00 91.12 186 VAL A N 1
ATOM 1430 C CA . VAL A 1 186 ? -2.072 13.934 -16.349 1.00 91.12 186 VAL A CA 1
ATOM 1431 C C . VAL A 1 186 ? -0.875 14.261 -17.240 1.00 91.12 186 VAL A C 1
ATOM 1433 O O . VAL A 1 186 ? -1.026 14.886 -18.287 1.00 91.12 186 VAL A O 1
ATOM 1436 N N . LYS A 1 187 ? 0.322 13.806 -16.853 1.00 93.75 187 LYS A N 1
ATOM 1437 C CA . LYS A 1 187 ? 1.542 13.955 -17.654 1.00 93.75 187 LYS A CA 1
ATOM 1438 C C . LYS A 1 187 ? 1.706 12.730 -18.552 1.00 93.75 187 LYS A C 1
ATOM 1440 O O . LYS A 1 187 ? 2.097 11.668 -18.085 1.00 93.75 187 LYS A O 1
ATOM 1445 N N . LYS A 1 188 ? 1.423 12.898 -19.843 1.00 94.44 188 LYS A N 1
ATOM 1446 C CA . LYS A 1 188 ? 1.499 11.830 -20.859 1.00 94.44 188 LYS A CA 1
ATOM 1447 C C . LYS A 1 188 ? 2.798 11.828 -21.669 1.00 94.44 188 LYS A C 1
ATOM 1449 O O . LYS A 1 188 ? 3.022 10.922 -22.456 1.00 94.44 188 LYS A O 1
ATOM 1454 N N . VAL A 1 189 ? 3.646 12.835 -21.473 1.00 94.62 189 VAL A N 1
ATOM 1455 C CA . VAL A 1 189 ? 4.925 12.990 -22.175 1.00 94.62 189 VAL A CA 1
ATOM 1456 C C . VAL A 1 189 ? 6.016 13.229 -21.145 1.00 94.62 189 VAL A C 1
ATOM 1458 O O . VAL A 1 189 ? 5.882 14.130 -20.311 1.00 94.62 189 VAL A O 1
ATOM 1461 N N . GLU A 1 190 ? 7.089 12.444 -21.184 1.00 94.06 190 GLU A N 1
ATOM 1462 C CA . GLU A 1 190 ? 8.327 12.718 -20.450 1.00 94.06 190 GLU A CA 1
ATOM 1463 C C . GLU A 1 190 ? 9.315 13.477 -21.341 1.00 94.06 190 GLU A C 1
ATOM 1465 O O . GLU A 1 190 ? 9.497 13.131 -22.502 1.00 94.06 190 GLU A O 1
ATOM 1470 N N . TYR A 1 191 ? 9.966 14.505 -20.791 1.00 90.44 191 TYR A N 1
ATOM 1471 C CA . TYR A 1 191 ? 10.918 15.338 -21.532 1.00 90.44 191 TYR A CA 1
ATOM 1472 C C . TYR A 1 191 ? 12.346 15.014 -21.098 1.00 90.44 191 TYR A C 1
ATOM 1474 O O . TYR A 1 191 ? 12.640 14.999 -19.899 1.00 90.44 191 TYR A O 1
ATOM 1482 N N . ARG A 1 192 ? 13.240 14.766 -22.060 1.00 84.00 192 ARG A N 1
ATOM 1483 C CA . ARG A 1 192 ? 14.661 14.467 -21.816 1.00 84.00 192 ARG A CA 1
ATOM 1484 C C . ARG A 1 192 ? 15.555 15.115 -22.864 1.00 84.00 192 ARG A C 1
ATOM 1486 O O . ARG A 1 192 ? 15.139 15.349 -23.991 1.00 84.00 192 ARG A O 1
ATOM 1493 N N . SER A 1 193 ? 16.813 15.365 -22.505 1.00 79.69 193 SER A N 1
ATOM 1494 C CA . SER A 1 193 ? 17.829 15.877 -23.436 1.00 79.69 193 SER A CA 1
ATOM 1495 C C . SER A 1 193 ? 18.338 14.821 -24.423 1.00 79.69 193 SER A C 1
ATOM 1497 O O . SER A 1 193 ? 18.987 15.162 -25.406 1.00 79.69 193 SER A O 1
ATOM 1499 N N . THR A 1 194 ? 18.045 13.542 -24.182 1.00 77.50 194 THR A N 1
ATOM 1500 C CA . THR A 1 194 ? 18.469 12.418 -25.022 1.00 77.50 194 THR A CA 1
ATOM 1501 C C . THR A 1 194 ? 17.268 11.626 -25.547 1.00 77.50 194 THR A C 1
ATOM 1503 O O . THR A 1 194 ? 16.233 11.555 -24.875 1.00 77.50 194 THR A O 1
ATOM 1506 N N . PRO A 1 195 ? 17.375 11.014 -26.742 1.00 82.94 195 PRO A N 1
ATOM 1507 C CA . PRO A 1 195 ? 16.339 10.125 -27.253 1.00 82.94 195 PRO A CA 1
ATOM 1508 C C . PRO A 1 195 ? 16.331 8.793 -26.495 1.00 82.94 195 PRO A C 1
ATOM 1510 O O . PRO A 1 195 ? 17.299 8.430 -25.824 1.00 82.94 195 PRO A O 1
ATOM 1513 N N . THR A 1 196 ? 15.255 8.019 -26.654 1.00 82.06 196 THR A N 1
ATOM 1514 C CA . THR A 1 196 ? 15.195 6.629 -26.185 1.00 82.06 196 THR A CA 1
ATOM 1515 C C . THR A 1 196 ? 14.657 5.687 -27.257 1.00 82.06 196 THR A C 1
ATOM 1517 O O . THR A 1 196 ? 13.653 5.963 -27.922 1.00 82.06 196 THR A O 1
ATOM 1520 N N . THR A 1 197 ? 15.294 4.527 -27.386 1.00 78.88 197 THR A N 1
ATOM 1521 C CA . THR A 1 197 ? 14.802 3.392 -28.183 1.00 78.88 197 THR A CA 1
ATOM 1522 C C . THR A 1 197 ? 13.978 2.410 -27.348 1.00 78.88 197 THR A C 1
ATOM 1524 O O . THR A 1 197 ? 13.394 1.483 -27.897 1.00 78.88 197 THR A O 1
ATOM 1527 N N . VAL A 1 198 ? 13.884 2.618 -26.028 1.00 79.69 198 VAL A N 1
ATOM 1528 C CA . VAL A 1 198 ? 13.093 1.773 -25.123 1.00 79.69 198 VAL A CA 1
ATOM 1529 C C . VAL A 1 198 ? 11.616 1.852 -25.486 1.00 79.69 198 VAL A C 1
ATOM 1531 O O . VAL A 1 198 ? 11.067 2.949 -25.588 1.00 79.69 198 VAL A O 1
ATOM 1534 N N . ARG A 1 199 ? 10.975 0.695 -25.656 1.00 85.69 199 ARG A N 1
ATOM 1535 C CA . ARG A 1 199 ? 9.536 0.554 -25.893 1.00 85.69 199 ARG A CA 1
ATOM 1536 C C . ARG A 1 199 ? 8.959 -0.520 -24.980 1.00 85.69 199 ARG A C 1
ATOM 1538 O O . ARG A 1 199 ? 9.681 -1.425 -24.570 1.00 85.69 199 ARG A O 1
ATOM 1545 N N . GLY A 1 200 ? 7.669 -0.408 -24.682 1.00 78.75 200 GLY A N 1
ATOM 1546 C CA . GLY A 1 200 ? 6.966 -1.331 -23.792 1.00 78.75 200 GLY A CA 1
ATOM 1547 C C . GLY A 1 200 ? 6.951 -0.869 -22.336 1.00 78.75 200 GLY A C 1
ATOM 1548 O O . GLY A 1 200 ? 7.236 0.296 -22.034 1.00 78.75 200 GLY A O 1
ATOM 1549 N N . ARG A 1 201 ? 6.549 -1.770 -21.435 1.00 91.69 201 ARG A N 1
ATOM 1550 C CA . ARG A 1 201 ? 6.362 -1.466 -20.015 1.00 91.69 201 ARG A CA 1
ATOM 1551 C C . ARG A 1 201 ? 7.699 -1.276 -19.305 1.00 91.69 201 ARG A C 1
ATOM 1553 O O . ARG A 1 201 ? 8.593 -2.109 -19.403 1.00 91.69 201 ARG A O 1
ATOM 1560 N N . VAL A 1 202 ? 7.810 -0.183 -18.561 1.00 92.31 202 VAL A N 1
ATOM 1561 C CA . VAL A 1 202 ? 8.956 0.128 -17.705 1.00 92.31 202 VAL A CA 1
ATOM 1562 C C . VAL A 1 202 ? 8.481 0.518 -16.319 1.00 92.31 202 VAL A C 1
ATOM 1564 O O . VAL A 1 202 ? 7.379 1.044 -16.153 1.00 92.31 202 VAL A O 1
ATOM 1567 N N . LEU A 1 203 ? 9.331 0.309 -15.323 1.00 96.25 203 LEU A N 1
ATOM 1568 C CA . LEU A 1 203 ? 9.092 0.761 -13.962 1.00 96.25 203 LEU A CA 1
ATOM 1569 C C . LEU A 1 203 ? 9.299 2.281 -13.847 1.00 96.25 203 LEU A C 1
ATOM 1571 O O . LEU A 1 203 ? 10.090 2.883 -14.571 1.00 96.25 203 LEU A O 1
ATOM 1575 N N . LEU A 1 204 ? 8.603 2.912 -12.908 1.00 97.50 204 LEU A N 1
ATOM 1576 C CA . LEU A 1 204 ? 8.724 4.327 -12.572 1.00 97.50 204 LEU A CA 1
ATOM 1577 C C . LEU A 1 204 ? 9.354 4.460 -11.192 1.00 97.50 204 LEU A C 1
ATOM 1579 O O . LEU A 1 204 ? 8.725 4.154 -10.181 1.00 97.50 204 LEU A O 1
ATOM 1583 N N . TYR A 1 205 ? 10.588 4.948 -11.146 1.00 97.12 205 TYR A N 1
ATOM 1584 C CA . TYR A 1 205 ? 11.293 5.250 -9.909 1.00 97.12 205 TYR A CA 1
ATOM 1585 C C . TYR A 1 205 ? 11.117 6.724 -9.539 1.00 97.12 205 TYR A C 1
ATOM 1587 O O . TYR A 1 205 ? 11.503 7.616 -10.295 1.00 97.12 205 TYR A O 1
ATOM 1595 N N . ALA A 1 206 ? 10.565 6.988 -8.356 1.00 92.62 206 ALA A N 1
ATOM 1596 C CA . ALA A 1 206 ? 10.468 8.325 -7.794 1.00 92.62 206 ALA A CA 1
ATOM 1597 C C . ALA A 1 206 ? 11.828 8.745 -7.221 1.00 92.62 206 ALA A C 1
ATOM 1599 O O . ALA A 1 206 ? 12.264 8.246 -6.184 1.00 92.62 206 ALA A O 1
ATOM 1600 N N . SER A 1 207 ? 12.504 9.683 -7.881 1.00 91.62 207 SER A N 1
ATOM 1601 C CA . SER A 1 207 ? 13.821 10.172 -7.462 1.00 91.62 207 SER A CA 1
ATOM 1602 C C . SER A 1 207 ? 13.821 10.723 -6.030 1.00 91.62 207 SER A C 1
ATOM 1604 O O . SER A 1 207 ? 12.885 11.391 -5.590 1.00 91.62 207 SER A O 1
ATOM 1606 N N . ARG A 1 208 ? 14.931 10.486 -5.314 1.00 84.56 208 ARG A N 1
ATOM 1607 C CA . ARG A 1 208 ? 15.198 11.044 -3.973 1.00 84.56 208 ARG A CA 1
ATOM 1608 C C . ARG A 1 208 ? 15.230 12.571 -3.989 1.00 84.56 208 ARG A C 1
ATOM 1610 O O . ARG A 1 208 ? 14.723 13.213 -3.068 1.00 84.56 208 ARG A O 1
ATOM 1617 N N . ILE A 1 209 ? 15.827 13.128 -5.044 1.00 86.19 209 ILE A N 1
ATOM 1618 C CA . ILE A 1 209 ? 15.900 14.567 -5.280 1.00 86.19 209 ILE A CA 1
ATOM 1619 C C . ILE A 1 209 ? 14.572 14.994 -5.921 1.00 86.19 209 ILE A C 1
ATOM 1621 O O . ILE A 1 209 ? 14.255 14.486 -7.007 1.00 86.19 209 ILE A O 1
ATOM 1625 N N . PRO A 1 210 ? 13.791 15.873 -5.268 1.00 87.62 210 PRO A N 1
ATOM 1626 C CA . PRO A 1 210 ? 12.558 16.392 -5.838 1.00 87.62 210 PRO A CA 1
ATOM 1627 C C . PRO A 1 210 ? 12.847 17.349 -7.004 1.00 87.62 210 PRO A C 1
ATOM 1629 O O . PRO A 1 210 ? 13.970 17.804 -7.221 1.00 87.62 210 PRO A O 1
ATOM 1632 N N . GLY A 1 211 ? 11.821 17.612 -7.799 1.00 91.50 211 GLY A N 1
ATOM 1633 C CA . GLY A 1 211 ? 11.814 18.649 -8.817 1.00 91.50 211 GLY A CA 1
ATOM 1634 C C . GLY A 1 211 ? 11.697 20.053 -8.212 1.00 91.50 211 GLY A C 1
ATOM 1635 O O . GLY A 1 211 ? 11.652 20.200 -6.990 1.00 91.50 211 GLY A O 1
ATOM 1636 N N . PRO A 1 212 ? 11.656 21.080 -9.072 1.00 91.69 212 PRO A N 1
ATOM 1637 C CA . PRO A 1 212 ? 11.561 22.474 -8.647 1.00 91.69 212 PRO A CA 1
ATOM 1638 C C . PRO A 1 212 ? 10.214 22.768 -7.962 1.00 91.69 212 PRO A C 1
ATOM 1640 O O . PRO A 1 212 ? 9.200 22.139 -8.281 1.00 91.69 212 PRO A O 1
ATOM 1643 N N . ALA A 1 213 ? 10.194 23.713 -7.019 1.00 90.00 213 ALA A N 1
ATOM 1644 C CA . ALA A 1 213 ? 9.017 24.034 -6.202 1.00 90.00 213 ALA A CA 1
ATOM 1645 C C . ALA A 1 213 ? 7.830 24.536 -7.045 1.00 90.00 213 ALA A C 1
ATOM 1647 O O . ALA A 1 213 ? 6.670 24.237 -6.755 1.00 90.00 213 ALA A O 1
ATOM 1648 N N . GLU A 1 214 ? 8.118 25.225 -8.144 1.00 92.69 214 GLU A N 1
ATOM 1649 C CA . GLU A 1 214 ? 7.149 25.746 -9.107 1.00 92.69 214 GLU A CA 1
ATOM 1650 C C . GLU A 1 214 ? 6.334 24.614 -9.743 1.00 92.69 214 GLU A C 1
ATOM 1652 O O . GLU A 1 214 ? 5.129 24.756 -9.969 1.00 92.69 214 GLU A O 1
ATOM 1657 N N . ALA A 1 215 ? 6.961 23.454 -9.971 1.00 89.56 215 ALA A N 1
ATOM 1658 C CA . ALA A 1 215 ? 6.278 22.278 -10.495 1.00 89.56 215 ALA A CA 1
ATOM 1659 C C . ALA A 1 215 ? 5.272 21.710 -9.485 1.00 89.56 215 ALA A C 1
ATOM 1661 O O . ALA A 1 215 ? 4.175 21.307 -9.869 1.00 89.56 215 ALA A O 1
ATOM 1662 N N . PHE A 1 216 ? 5.618 21.699 -8.194 1.00 87.62 216 PHE A N 1
ATOM 1663 C CA . PHE A 1 216 ? 4.714 21.273 -7.121 1.00 87.62 216 PHE A CA 1
ATOM 1664 C C . PHE A 1 216 ? 3.525 22.221 -6.974 1.00 87.62 216 PHE A C 1
ATOM 1666 O O . PHE A 1 216 ? 2.383 21.762 -6.921 1.00 87.62 216 PHE A O 1
ATOM 1673 N N . SER A 1 217 ? 3.788 23.530 -6.988 1.00 88.25 217 SER A N 1
ATOM 1674 C CA . SER A 1 217 ? 2.751 24.565 -6.936 1.00 88.25 217 SER A CA 1
ATOM 1675 C C . SER A 1 217 ? 1.774 24.436 -8.108 1.00 88.25 217 SER A C 1
ATOM 1677 O O . SER A 1 217 ? 0.564 24.324 -7.906 1.00 88.25 217 SER A O 1
ATOM 1679 N N . SER A 1 218 ? 2.302 24.315 -9.331 1.00 87.44 218 SER A N 1
ATOM 1680 C CA . SER A 1 218 ? 1.501 24.144 -10.552 1.00 87.44 218 SER A CA 1
ATOM 1681 C C . SER A 1 218 ? 0.649 22.872 -10.515 1.00 87.44 218 SER A C 1
ATOM 1683 O O . SER A 1 218 ? -0.504 22.870 -10.940 1.00 87.44 218 SER A O 1
ATOM 1685 N N . ALA A 1 219 ? 1.197 21.790 -9.957 1.00 84.31 219 ALA A N 1
ATOM 1686 C CA . ALA A 1 219 ? 0.496 20.524 -9.778 1.00 84.31 219 ALA A CA 1
ATOM 1687 C C . ALA A 1 219 ? -0.491 20.517 -8.596 1.00 84.31 219 ALA A C 1
ATOM 1689 O O . ALA A 1 219 ? -1.214 19.534 -8.430 1.00 84.31 219 ALA A O 1
ATOM 1690 N N . LYS A 1 220 ? -0.518 21.571 -7.764 1.00 90.44 220 LYS A N 1
ATOM 1691 C CA . LYS A 1 220 ? -1.248 21.623 -6.485 1.00 90.44 220 LYS A CA 1
ATOM 1692 C C . LYS A 1 220 ? -0.899 20.439 -5.571 1.00 90.44 220 LYS A C 1
ATOM 1694 O O . LYS A 1 220 ? -1.767 19.848 -4.928 1.00 90.44 220 LYS A O 1
ATOM 1699 N N . LEU A 1 221 ? 0.383 20.074 -5.535 1.00 80.38 221 LEU A N 1
ATOM 1700 C CA . LEU A 1 221 ? 0.920 18.970 -4.741 1.00 80.38 221 LEU A CA 1
ATOM 1701 C C . LEU A 1 221 ? 1.927 19.472 -3.714 1.00 80.38 221 LEU A C 1
ATOM 1703 O O . LEU A 1 221 ? 2.660 20.423 -3.961 1.00 80.38 221 LEU A O 1
ATOM 1707 N N . LYS A 1 222 ? 1.988 18.784 -2.574 1.00 83.31 222 LYS A N 1
ATOM 1708 C CA . LYS A 1 222 ? 2.971 19.040 -1.519 1.00 83.31 222 LYS A CA 1
ATOM 1709 C C . LYS A 1 222 ? 4.065 17.964 -1.540 1.00 83.31 222 LYS A C 1
ATOM 1711 O O . LYS A 1 222 ? 3.714 16.784 -1.634 1.00 83.31 222 LYS A O 1
ATOM 1716 N N . PRO A 1 223 ? 5.360 18.322 -1.458 1.00 75.81 223 PRO A N 1
ATOM 1717 C CA . PRO A 1 223 ? 6.455 17.350 -1.461 1.00 75.81 223 PRO A CA 1
ATOM 1718 C C . PRO A 1 223 ? 6.370 16.287 -0.359 1.00 75.81 223 PRO A C 1
ATOM 1720 O O . PRO A 1 223 ? 6.752 15.141 -0.585 1.00 75.81 223 PRO A O 1
ATOM 1723 N N . GLU A 1 224 ? 5.861 16.651 0.817 1.00 73.38 224 GLU A N 1
ATOM 1724 C CA . GLU A 1 224 ? 5.839 15.821 2.028 1.00 73.38 224 GLU A CA 1
ATOM 1725 C C . GLU A 1 224 ? 4.889 14.622 1.905 1.00 73.38 224 GLU A C 1
ATOM 1727 O O . GLU A 1 224 ? 5.063 13.623 2.596 1.00 73.38 224 GLU A O 1
ATOM 1732 N N . GLY A 1 225 ? 3.909 14.694 0.998 1.00 72.69 225 GLY A N 1
ATOM 1733 C CA . GLY A 1 225 ? 2.933 13.628 0.757 1.00 72.69 225 GLY A CA 1
ATOM 1734 C C . GLY A 1 225 ? 3.320 12.646 -0.349 1.00 72.69 225 GLY A C 1
ATOM 1735 O O . GLY A 1 225 ? 2.528 11.761 -0.668 1.00 72.69 225 GLY A O 1
ATOM 1736 N N . LEU A 1 226 ? 4.490 12.809 -0.977 1.00 77.00 226 LEU A N 1
ATOM 1737 C CA . LEU A 1 226 ? 4.882 12.019 -2.141 1.00 77.00 226 LEU A CA 1
ATOM 1738 C C . LEU A 1 226 ? 6.079 11.115 -1.849 1.00 77.00 226 LEU A C 1
ATOM 1740 O O . LEU A 1 226 ? 7.136 11.558 -1.396 1.00 77.00 226 LEU A O 1
ATOM 1744 N N . VAL A 1 227 ? 5.926 9.835 -2.196 1.00 78.56 227 VAL A N 1
ATOM 1745 C CA . VAL A 1 227 ? 6.986 8.830 -2.074 1.00 78.56 227 VAL A CA 1
ATOM 1746 C C . VAL A 1 227 ? 8.192 9.228 -2.926 1.00 78.56 227 VAL A C 1
ATOM 1748 O O . VAL A 1 227 ? 8.052 9.662 -4.074 1.00 78.56 227 VAL A O 1
ATOM 1751 N N . ARG A 1 228 ? 9.386 9.061 -2.356 1.00 88.12 228 ARG A N 1
ATOM 1752 C CA . ARG A 1 228 ? 10.687 9.296 -2.990 1.00 88.12 228 ARG A CA 1
ATOM 1753 C C . ARG A 1 228 ? 11.639 8.167 -2.618 1.00 88.12 228 ARG A C 1
ATOM 1755 O O . ARG A 1 228 ? 11.538 7.602 -1.536 1.00 88.12 228 ARG A O 1
ATOM 1762 N N . GLY A 1 229 ? 12.601 7.884 -3.486 1.00 87.19 229 GLY A N 1
ATOM 1763 C CA . GLY A 1 229 ? 13.576 6.821 -3.269 1.00 87.19 229 GLY A CA 1
ATOM 1764 C C . GLY A 1 229 ? 13.055 5.408 -3.531 1.00 87.19 229 GLY A C 1
ATOM 1765 O O . GLY A 1 229 ? 13.667 4.466 -3.045 1.00 87.19 229 GLY A O 1
ATOM 1766 N N . ALA A 1 230 ? 11.955 5.254 -4.272 1.00 89.38 230 ALA A N 1
ATOM 1767 C CA . ALA A 1 230 ? 11.302 3.965 -4.497 1.00 89.38 230 ALA A CA 1
ATOM 1768 C C . ALA A 1 230 ? 10.726 3.858 -5.914 1.00 89.38 230 ALA A C 1
ATOM 1770 O O . ALA A 1 230 ? 10.387 4.870 -6.532 1.00 89.38 230 ALA A O 1
ATOM 1771 N N . VAL A 1 231 ? 10.575 2.634 -6.412 1.00 89.88 231 VAL A N 1
ATOM 1772 C CA . VAL A 1 231 ? 9.750 2.321 -7.580 1.00 89.88 231 VAL A CA 1
ATOM 1773 C C . VAL A 1 231 ? 8.286 2.409 -7.167 1.00 89.88 231 VAL A C 1
ATOM 1775 O O . VAL A 1 231 ? 7.864 1.706 -6.265 1.00 89.88 231 VAL A O 1
ATOM 1778 N N . VAL A 1 232 ? 7.514 3.286 -7.802 1.00 86.00 232 VAL A N 1
ATOM 1779 C CA . VAL A 1 232 ? 6.138 3.652 -7.404 1.00 86.00 232 VAL A CA 1
ATOM 1780 C C . VAL A 1 232 ? 5.077 3.210 -8.413 1.00 86.00 232 VAL A C 1
ATOM 1782 O O . VAL A 1 232 ? 3.885 3.440 -8.217 1.00 86.00 232 VAL A O 1
ATOM 1785 N N . GLY A 1 233 ? 5.490 2.599 -9.519 1.00 90.38 233 GLY A N 1
ATOM 1786 C CA . GLY A 1 233 ? 4.590 2.217 -10.595 1.00 90.38 233 GLY A CA 1
ATOM 1787 C C . GLY A 1 233 ? 5.308 1.729 -11.830 1.00 90.38 233 GLY A C 1
ATOM 1788 O O . GLY A 1 233 ? 6.513 1.493 -11.815 1.00 90.38 233 GLY A O 1
ATOM 1789 N N . SER A 1 234 ? 4.548 1.619 -12.904 1.00 94.06 234 SER A N 1
ATOM 1790 C CA . SER A 1 234 ? 5.023 1.354 -14.249 1.00 94.06 234 SER A CA 1
ATOM 1791 C C . SER A 1 234 ? 4.229 2.170 -15.263 1.00 94.06 234 SER A C 1
ATOM 1793 O O . SER A 1 234 ? 3.171 2.723 -14.956 1.00 94.06 234 SER A O 1
ATOM 1795 N N . VAL A 1 235 ? 4.763 2.281 -16.472 1.00 97.44 235 VAL A N 1
ATOM 1796 C CA . VAL A 1 235 ? 4.116 2.940 -17.608 1.00 97.44 235 VAL A CA 1
ATOM 1797 C C . VAL A 1 235 ? 4.634 2.322 -18.902 1.00 97.44 235 VAL A C 1
ATOM 1799 O O . VAL A 1 235 ? 5.745 1.792 -18.927 1.00 97.44 235 VAL A O 1
ATOM 1802 N N . ASN A 1 236 ? 3.859 2.377 -19.980 1.00 92.31 236 ASN A N 1
ATOM 1803 C CA . ASN A 1 236 ? 4.334 1.981 -21.303 1.00 92.31 236 ASN A CA 1
ATOM 1804 C C . ASN A 1 236 ? 4.999 3.172 -21.987 1.00 92.31 236 ASN A C 1
ATOM 1806 O O . ASN A 1 236 ? 4.377 4.223 -22.128 1.00 92.31 236 ASN A O 1
ATOM 1810 N N . VAL A 1 237 ? 6.229 2.992 -22.464 1.00 91.75 237 VAL A N 1
ATOM 1811 C CA . VAL A 1 237 ? 6.851 3.922 -23.414 1.00 91.75 237 VAL A CA 1
ATOM 1812 C C . VAL A 1 237 ? 6.435 3.496 -24.815 1.00 91.75 237 VAL A C 1
ATOM 1814 O O . VAL A 1 237 ? 6.814 2.416 -25.275 1.00 91.75 237 VAL A O 1
ATOM 1817 N N . VAL A 1 238 ? 5.640 4.325 -25.484 1.00 87.50 238 VAL A N 1
ATOM 1818 C CA . VAL A 1 238 ? 5.043 3.989 -26.790 1.00 87.50 238 VAL A CA 1
ATOM 1819 C C . VAL A 1 238 ? 5.680 4.753 -27.946 1.00 87.50 238 VAL A C 1
ATOM 1821 O O . VAL A 1 238 ? 5.635 4.295 -29.084 1.00 87.50 238 VAL A O 1
ATOM 1824 N N . GLY A 1 239 ? 6.346 5.870 -27.660 1.00 80.38 239 GLY A N 1
ATOM 1825 C CA . GLY A 1 239 ? 6.923 6.738 -28.679 1.00 80.38 239 GLY A CA 1
ATOM 1826 C C . GLY A 1 239 ? 8.093 7.559 -28.158 1.00 80.38 239 GLY A C 1
ATOM 1827 O O . GLY A 1 239 ? 8.287 7.723 -26.954 1.00 80.38 239 GLY A O 1
ATOM 1828 N N . CYS A 1 240 ? 8.908 8.044 -29.088 1.00 89.62 240 CYS A N 1
ATOM 1829 C CA . CYS A 1 240 ? 9.933 9.046 -28.828 1.00 89.62 240 CYS A CA 1
ATOM 1830 C C . CYS A 1 240 ? 10.049 9.921 -30.072 1.00 89.62 240 CYS A C 1
ATOM 1832 O O . CYS A 1 240 ? 10.316 9.403 -31.157 1.00 89.62 240 CYS A O 1
ATOM 1834 N N . ARG A 1 241 ? 9.875 11.230 -29.910 1.00 91.50 241 ARG A N 1
ATOM 1835 C CA . ARG A 1 241 ? 9.915 12.215 -30.996 1.00 91.50 241 ARG A CA 1
ATOM 1836 C C . ARG A 1 241 ? 10.771 13.418 -30.611 1.00 91.50 241 ARG A C 1
ATOM 1838 O O . ARG A 1 241 ? 11.002 13.671 -29.429 1.00 91.50 241 ARG A O 1
ATOM 1845 N N . VAL A 1 242 ? 11.278 14.137 -31.609 1.00 86.94 242 VAL A N 1
ATOM 1846 C CA . VAL A 1 242 ? 12.012 15.391 -31.384 1.00 86.94 242 VAL A CA 1
ATOM 1847 C C . VAL A 1 242 ? 11.010 16.462 -30.953 1.00 86.94 242 VAL A C 1
ATOM 1849 O O . VAL A 1 242 ? 9.995 16.664 -31.617 1.00 86.94 242 VAL A O 1
ATOM 1852 N N . GLY A 1 243 ? 11.287 17.109 -29.825 1.00 87.75 243 GLY A N 1
ATOM 1853 C CA . GLY A 1 243 ? 10.535 18.241 -29.294 1.00 87.75 243 GLY A CA 1
ATOM 1854 C C . GLY A 1 243 ? 11.318 19.547 -29.421 1.00 87.75 243 GLY A C 1
ATOM 1855 O O . GLY A 1 243 ? 12.418 19.591 -29.969 1.00 87.75 243 GLY A O 1
ATOM 1856 N N . ARG A 1 244 ? 10.759 20.634 -28.882 1.00 84.38 244 ARG A N 1
ATOM 1857 C CA . ARG A 1 244 ? 11.338 21.984 -29.012 1.00 84.38 244 ARG A CA 1
ATOM 1858 C C . ARG A 1 244 ? 12.680 22.158 -28.289 1.00 84.38 244 ARG A C 1
ATOM 1860 O O . ARG A 1 244 ? 13.544 22.870 -28.782 1.00 84.38 244 ARG A O 1
ATOM 1867 N N . GLU A 1 245 ? 12.840 21.524 -27.129 1.00 82.62 245 GLU A N 1
ATOM 1868 C CA . GLU A 1 245 ? 14.004 21.692 -26.235 1.00 82.62 245 GLU A CA 1
ATOM 1869 C C . GLU A 1 245 ? 14.705 20.354 -25.931 1.00 82.62 245 GLU A C 1
ATOM 1871 O O . GLU A 1 245 ? 15.426 20.214 -24.944 1.00 82.62 245 GLU A O 1
ATOM 1876 N N . GLY A 1 246 ? 14.476 19.336 -26.766 1.00 89.06 246 GLY A N 1
ATOM 1877 C CA . GLY A 1 246 ? 15.011 17.993 -26.567 1.00 89.06 246 GLY A CA 1
ATOM 1878 C C . GLY A 1 246 ? 14.117 16.928 -27.185 1.00 89.06 246 GLY A C 1
ATOM 1879 O O . GLY A 1 246 ? 13.650 17.071 -28.311 1.00 89.06 246 GLY A O 1
ATOM 1880 N N . TYR A 1 247 ? 13.869 15.858 -26.440 1.00 89.31 247 TYR A N 1
ATOM 1881 C CA . TYR A 1 247 ? 13.062 14.723 -26.868 1.00 89.31 247 TYR A CA 1
ATOM 1882 C C . TYR A 1 247 ? 11.844 14.543 -25.972 1.00 89.31 247 TYR A C 1
ATOM 1884 O O . TYR A 1 247 ? 11.905 14.717 -24.753 1.00 89.31 247 TYR A O 1
ATOM 1892 N N . GLU A 1 248 ? 10.749 14.152 -26.608 1.00 94.69 248 GLU A N 1
ATOM 1893 C CA . GLU A 1 248 ? 9.457 13.866 -26.002 1.00 94.69 248 GLU A CA 1
ATOM 1894 C C . GLU A 1 248 ? 9.211 12.365 -26.060 1.00 94.69 248 GLU A C 1
ATOM 1896 O O . GLU A 1 248 ? 9.191 11.777 -27.142 1.00 94.69 248 GLU A O 1
ATOM 1901 N N . TRP A 1 249 ? 9.086 11.734 -24.898 1.00 94.12 249 TRP A N 1
ATOM 1902 C CA . TRP A 1 249 ? 8.829 10.306 -24.769 1.00 94.12 249 TRP A CA 1
ATOM 1903 C C . TRP A 1 249 ? 7.358 10.111 -24.422 1.00 94.12 249 TRP A C 1
ATOM 1905 O O . TRP A 1 249 ? 6.913 10.526 -23.349 1.00 94.12 249 TRP A O 1
ATOM 1915 N N . ASP A 1 250 ? 6.611 9.488 -25.327 1.00 93.25 250 ASP A N 1
ATOM 1916 C CA . ASP A 1 250 ? 5.174 9.284 -25.177 1.00 93.25 250 ASP A CA 1
ATOM 1917 C C . ASP A 1 250 ? 4.905 8.132 -24.209 1.00 93.25 250 ASP A C 1
ATOM 1919 O O . ASP A 1 250 ? 5.442 7.026 -24.359 1.00 93.25 250 ASP A O 1
ATOM 1923 N N . LEU A 1 251 ? 4.062 8.402 -23.215 1.00 96.94 251 LEU A N 1
ATOM 1924 C CA . LEU A 1 251 ? 3.735 7.495 -22.126 1.00 96.94 251 LEU A CA 1
ATOM 1925 C C . LEU A 1 251 ? 2.256 7.107 -22.172 1.00 96.94 251 LEU A C 1
ATOM 1927 O O . LEU A 1 251 ? 1.376 7.963 -22.284 1.00 96.94 251 LEU A O 1
ATOM 1931 N N . ALA A 1 252 ? 1.977 5.818 -22.010 1.00 84.12 252 ALA A N 1
ATOM 1932 C CA . ALA A 1 252 ? 0.625 5.273 -21.986 1.00 84.12 252 ALA A CA 1
ATOM 1933 C C . ALA A 1 252 ? 0.442 4.266 -20.848 1.00 84.12 252 ALA A C 1
ATOM 1935 O O . ALA A 1 252 ? 1.409 3.711 -20.332 1.00 84.12 252 ALA A O 1
ATOM 1936 N N . GLU A 1 253 ? -0.813 4.012 -20.474 1.00 87.12 253 GLU A N 1
ATOM 1937 C CA . GLU A 1 253 ? -1.188 2.992 -19.483 1.00 87.12 253 GLU A CA 1
ATOM 1938 C C . GLU A 1 253 ? -0.375 3.049 -18.173 1.00 87.12 253 GLU A C 1
ATOM 1940 O O . GLU A 1 253 ? 0.257 2.056 -17.792 1.00 87.12 253 GLU A O 1
ATOM 1945 N N . PRO A 1 254 ? -0.346 4.196 -17.469 1.00 89.88 254 PRO A N 1
ATOM 1946 C CA . PRO A 1 254 ? 0.300 4.250 -16.169 1.00 89.88 254 PRO A CA 1
ATOM 1947 C C . PRO A 1 254 ? -0.390 3.283 -15.203 1.00 89.88 254 PRO A C 1
ATOM 1949 O O . PRO A 1 254 ? -1.612 3.291 -15.055 1.00 89.88 254 PRO A O 1
ATOM 1952 N N . ARG A 1 255 ? 0.405 2.464 -14.515 1.00 89.25 255 ARG A N 1
ATOM 1953 C CA . ARG A 1 255 ? -0.054 1.560 -13.459 1.00 89.25 255 ARG A CA 1
ATOM 1954 C C . ARG A 1 255 ? 0.696 1.885 -12.187 1.00 89.25 255 ARG A C 1
ATOM 1956 O O . ARG A 1 255 ? 1.910 1.710 -12.107 1.00 89.25 255 ARG A O 1
ATOM 1963 N N . ARG A 1 256 ? -0.018 2.377 -11.181 1.00 87.19 256 ARG A N 1
ATOM 1964 C CA . ARG A 1 256 ? 0.574 2.606 -9.864 1.00 87.19 256 ARG A CA 1
ATOM 1965 C C . ARG A 1 256 ? 0.908 1.264 -9.232 1.00 87.19 256 ARG A C 1
ATOM 1967 O O . ARG A 1 256 ? 0.064 0.372 -9.215 1.00 87.19 256 ARG A O 1
ATOM 1974 N N . LEU A 1 257 ? 2.134 1.139 -8.728 1.00 71.00 257 LEU A N 1
ATOM 1975 C CA . LEU A 1 257 ? 2.481 -0.013 -7.923 1.00 71.00 257 LEU A CA 1
ATOM 1976 C C . LEU A 1 257 ? 1.800 0.172 -6.584 1.00 71.00 257 LEU A C 1
ATOM 1978 O O . LEU A 1 257 ? 1.825 1.273 -6.023 1.00 71.00 257 LEU A O 1
ATOM 1982 N N . PRO A 1 258 ? 1.193 -0.895 -6.085 1.00 46.72 258 PRO A N 1
ATOM 1983 C CA . PRO A 1 258 ? 0.377 -0.774 -4.913 1.00 46.72 258 PRO A CA 1
ATOM 1984 C C . PRO A 1 258 ? 1.355 -0.619 -3.700 1.00 46.72 258 PRO A C 1
ATOM 1986 O O . PRO A 1 258 ? 1.200 0.326 -2.924 1.00 46.72 258 PRO A O 1
ATOM 1989 N N . VAL A 1 259 ? 2.466 -1.391 -3.607 1.00 52.47 259 VAL A N 1
ATOM 1990 C CA . VAL A 1 259 ? 3.632 -1.091 -2.724 1.00 52.47 259 VAL A CA 1
ATOM 1991 C C . VAL A 1 259 ? 4.716 -0.353 -3.516 1.00 52.47 259 VAL A C 1
ATOM 1993 O O . VAL A 1 259 ? 5.167 -0.873 -4.538 1.00 52.47 259 VAL A O 1
ATOM 1996 N N . PRO A 1 260 ? 5.259 0.768 -3.013 1.00 74.56 260 PRO A N 1
ATOM 1997 C CA . PRO A 1 260 ? 6.521 1.277 -3.519 1.00 74.56 260 PRO A CA 1
ATOM 1998 C C . PRO A 1 260 ? 7.691 0.340 -3.189 1.00 74.56 260 PRO A C 1
ATOM 2000 O O . PRO A 1 260 ? 8.012 0.129 -2.022 1.00 74.56 260 PRO A O 1
ATOM 2003 N N . MET A 1 261 ? 8.364 -0.196 -4.200 1.00 75.75 261 MET A N 1
ATOM 2004 C CA . MET A 1 261 ? 9.484 -1.119 -4.010 1.00 75.75 261 MET A CA 1
ATOM 2005 C C . MET A 1 261 ? 10.805 -0.349 -3.885 1.00 75.75 261 MET A C 1
ATOM 2007 O O . MET A 1 261 ? 11.116 0.511 -4.712 1.00 75.75 261 MET A O 1
ATOM 2011 N N . ILE A 1 262 ? 11.596 -0.643 -2.854 1.00 79.38 262 ILE A N 1
ATOM 2012 C CA . ILE A 1 262 ? 12.915 -0.025 -2.666 1.00 79.38 262 ILE A CA 1
ATOM 2013 C C . ILE A 1 262 ? 13.923 -0.747 -3.567 1.00 79.38 262 ILE A C 1
ATOM 2015 O O . ILE A 1 262 ? 14.035 -1.961 -3.451 1.00 79.38 262 ILE A O 1
ATOM 2019 N N . PRO A 1 263 ? 14.636 -0.045 -4.467 1.00 77.88 263 PRO A N 1
ATOM 2020 C CA . PRO A 1 263 ? 15.624 -0.686 -5.328 1.00 77.88 263 PRO A CA 1
ATOM 2021 C C . PRO A 1 263 ? 16.852 -1.152 -4.532 1.00 77.88 263 PRO A C 1
ATOM 2023 O O . PRO A 1 263 ? 17.353 -0.414 -3.680 1.00 77.88 263 PRO A O 1
ATOM 2026 N N . ASP A 1 264 ? 17.390 -2.319 -4.888 1.00 75.81 264 ASP A N 1
ATOM 2027 C CA . ASP A 1 264 ? 18.664 -2.836 -4.360 1.00 75.81 264 ASP A CA 1
ATOM 2028 C C . ASP A 1 264 ? 19.867 -2.221 -5.089 1.00 75.81 264 ASP A C 1
ATOM 2030 O O . ASP A 1 264 ? 20.982 -2.142 -4.562 1.00 75.81 264 ASP A O 1
ATOM 2034 N N . ALA A 1 265 ? 19.651 -1.801 -6.338 1.00 72.75 265 ALA A N 1
ATOM 2035 C CA . ALA A 1 265 ? 20.655 -1.160 -7.170 1.00 72.75 265 ALA A CA 1
ATOM 2036 C C . ALA A 1 265 ? 20.694 0.358 -6.954 1.00 72.75 265 ALA A C 1
ATOM 2038 O O . ALA A 1 265 ? 19.673 1.016 -6.736 1.00 72.75 265 ALA A O 1
ATOM 2039 N N . LYS A 1 266 ? 21.886 0.950 -7.109 1.00 79.50 266 LYS A N 1
ATOM 2040 C CA . LYS A 1 266 ? 22.056 2.407 -7.082 1.00 79.50 266 LYS A CA 1
ATOM 2041 C C . LYS A 1 266 ? 21.283 3.046 -8.254 1.00 79.50 266 LYS A C 1
ATOM 2043 O O . LYS A 1 266 ? 21.646 2.793 -9.408 1.00 79.50 266 LYS A O 1
ATOM 2048 N N . PRO A 1 267 ? 20.290 3.916 -7.987 1.00 82.25 267 PRO A N 1
ATOM 2049 C CA . PRO A 1 267 ? 19.498 4.553 -9.034 1.00 82.25 267 PRO A CA 1
ATOM 2050 C C . PRO A 1 267 ? 20.352 5.398 -9.977 1.00 82.25 267 PRO A C 1
ATOM 2052 O O . PRO A 1 267 ? 21.217 6.152 -9.522 1.00 82.25 267 PRO A O 1
ATOM 2055 N N . GLN A 1 268 ? 20.073 5.309 -11.278 1.00 78.81 268 GLN A N 1
ATOM 2056 C CA . GLN A 1 268 ? 20.732 6.120 -12.306 1.00 78.81 268 GLN A CA 1
ATOM 2057 C C . GLN A 1 268 ? 19.831 7.275 -12.775 1.00 78.81 268 GLN A C 1
ATOM 2059 O O . GLN A 1 268 ? 18.610 7.204 -12.623 1.00 78.81 268 GLN A O 1
ATOM 2064 N N . PRO A 1 269 ? 20.396 8.349 -13.361 1.00 70.12 269 PRO A N 1
ATOM 2065 C CA . PRO A 1 269 ? 19.629 9.539 -13.751 1.00 70.12 269 PRO A CA 1
ATOM 2066 C C . PRO A 1 269 ? 18.546 9.311 -14.819 1.00 70.12 269 PRO A C 1
ATOM 2068 O O . PRO A 1 269 ? 17.638 10.135 -14.948 1.00 70.12 269 PRO A O 1
ATOM 2071 N N . ILE A 1 270 ? 18.639 8.226 -15.595 1.00 82.31 270 ILE A N 1
ATOM 2072 C CA . ILE A 1 270 ? 17.708 7.915 -16.688 1.00 82.31 270 ILE A CA 1
ATOM 2073 C C . ILE A 1 270 ? 17.180 6.486 -16.533 1.00 82.31 270 ILE A C 1
ATOM 2075 O O . ILE A 1 270 ? 16.131 6.298 -15.922 1.00 82.31 270 ILE A O 1
ATOM 2079 N N . TRP A 1 271 ? 17.915 5.495 -17.041 1.00 86.75 271 TRP A N 1
ATOM 2080 C CA . TRP A 1 271 ? 17.533 4.085 -17.021 1.00 86.75 271 TRP A CA 1
ATOM 2081 C C . TRP A 1 271 ? 18.431 3.298 -16.078 1.00 86.75 271 TRP A C 1
ATOM 2083 O O . TRP A 1 271 ? 19.644 3.501 -16.068 1.00 86.75 271 TRP A O 1
ATOM 2093 N N . PHE A 1 272 ? 17.848 2.378 -15.321 1.00 87.88 272 PHE A N 1
ATOM 2094 C CA . PHE A 1 272 ? 18.592 1.385 -14.550 1.00 87.88 272 PHE A CA 1
ATOM 2095 C C . PHE A 1 272 ? 17.729 0.158 -14.276 1.00 87.88 272 PHE A C 1
ATOM 2097 O O . PHE A 1 272 ? 16.510 0.231 -14.387 1.00 87.88 272 PHE A O 1
ATOM 2104 N N . TYR A 1 273 ? 18.356 -0.951 -13.900 1.00 84.88 273 TYR A N 1
ATOM 2105 C CA . TYR A 1 273 ? 17.652 -2.121 -13.381 1.00 84.88 273 TYR A CA 1
ATOM 2106 C C . TYR A 1 273 ? 17.607 -2.009 -11.852 1.00 84.88 273 TYR A C 1
ATOM 2108 O O . TYR A 1 273 ? 18.670 -2.009 -11.229 1.00 84.88 273 TYR A O 1
ATOM 2116 N N . PRO A 1 274 ? 16.424 -1.793 -11.246 1.00 80.06 274 PRO A N 1
ATOM 2117 C CA . PRO A 1 274 ? 16.299 -1.516 -9.815 1.00 80.06 274 PRO A CA 1
ATOM 2118 C C . PRO A 1 274 ? 16.524 -2.745 -8.933 1.00 80.06 274 PRO A C 1
ATOM 2120 O O . PRO A 1 274 ? 16.965 -2.585 -7.794 1.00 80.06 274 PRO A O 1
ATOM 2123 N N . PHE A 1 275 ? 16.256 -3.938 -9.460 1.00 81.94 275 PHE A N 1
ATOM 2124 C CA . PHE A 1 275 ? 16.367 -5.210 -8.755 1.00 81.94 275 PHE A CA 1
ATOM 2125 C C . PHE A 1 275 ? 17.397 -6.090 -9.458 1.00 81.94 275 PHE A C 1
ATOM 2127 O O . PHE A 1 275 ? 17.564 -6.014 -10.678 1.00 81.94 275 PHE A O 1
ATOM 2134 N N . ARG A 1 276 ? 18.142 -6.881 -8.684 1.00 67.44 276 ARG A N 1
ATOM 2135 C CA . ARG A 1 276 ? 19.047 -7.885 -9.252 1.00 67.44 276 ARG A CA 1
ATOM 2136 C C . ARG A 1 276 ? 18.228 -9.129 -9.590 1.00 67.44 276 ARG A C 1
ATOM 2138 O O . ARG A 1 276 ? 17.414 -9.549 -8.776 1.00 67.44 276 ARG A O 1
ATOM 2145 N N . GLN A 1 277 ? 18.467 -9.720 -10.760 1.00 53.66 277 GLN A N 1
ATOM 2146 C CA . GLN A 1 277 ? 18.027 -11.090 -11.018 1.00 53.66 277 GLN A CA 1
ATOM 2147 C C . GLN A 1 277 ? 18.845 -12.004 -10.100 1.00 53.66 277 GLN A C 1
ATOM 2149 O O . GLN A 1 277 ? 20.077 -11.923 -10.106 1.00 53.66 277 GLN A O 1
ATOM 2154 N N . GLY A 1 278 ? 18.153 -12.747 -9.237 1.00 42.94 278 GLY A N 1
ATOM 2155 C CA . GLY A 1 278 ? 18.750 -13.811 -8.430 1.00 42.94 278 GLY A CA 1
ATOM 2156 C C . GLY A 1 278 ? 19.101 -15.016 -9.283 1.00 42.94 278 GLY A C 1
ATOM 2157 O O . GLY A 1 278 ? 18.400 -15.229 -10.297 1.00 42.94 278 GLY A O 1
#

Radius of gyration: 21.79 Å; chains: 1; bounding box: 46×50×58 Å